Protein AF-A0A836WMN2-F1 (afdb_monomer)

Nearest PDB structures (foldseek):
  7xw0-assembly1_A  TM=1.422E-01  e=3.637E-01  Escherichia coli
  2m07-assembly1_A  TM=2.459E-01  e=2.788E+00  Escherichia coli K-12
  6vy5-assembly1_A  TM=1.441E-01  e=8.944E-01  Henipavirus nipahense
  3wi4-assembly1_A  TM=1.733E-01  e=2.200E+00  Neisseria meningitidis MC58

Mean predicted aligned error: 15.79 Å

Radius of gyration: 32.45 Å; Cα contacts (8 Å, |Δi|>4): 620; chains: 1; bounding box: 88×22×112 Å

Secondary structure (DSSP, 8-state):
-----------------------------------TTTTEEE---EEEEE-BTTTBSBS--SSS---EEEEEEETTEEEEEETTS-EEEEEEEEE-PPPPP-TTSEE-TT-EEEEEEEEEEEEETTTTEEEEEEEEEEEEESS-EEPEEEEEEE-----EEEE----S-EEEEEEEEPPPTTS--EEEEEEEETTT--EEEEEEEEPPEEEEEEEEEE-TTTEEEEEEEEEEETTTEEEEEEEEE----EEEEEEEE--

Solvent-accessible surface area (backbone atoms only — not comparable to full-atom values): 14358 Å² total; per-residue (Å²): 132,89,80,89,86,86,90,84,93,81,87,82,80,84,77,81,78,84,73,75,85,76,79,76,72,85,71,78,90,81,79,94,70,85,55,61,42,63,45,62,51,68,53,82,28,38,61,26,39,20,68,38,88,92,46,19,22,41,76,58,61,98,50,75,81,44,32,32,40,35,36,46,66,59,89,52,36,35,42,37,34,42,76,84,70,28,54,31,43,36,38,44,55,73,58,38,64,50,57,78,56,47,101,85,46,30,40,53,53,71,41,59,46,34,35,29,44,37,37,34,36,38,44,38,71,84,61,72,32,46,35,41,35,49,34,37,36,39,33,26,24,69,33,70,43,67,38,54,76,44,80,44,80,53,73,74,74,56,75,55,74,49,80,59,92,74,96,70,63,72,40,81,49,76,48,79,48,70,75,40,96,54,57,14,41,38,41,39,38,38,32,25,35,61,86,80,67,48,80,37,29,43,38,40,45,45,49,66,10,53,29,43,37,31,44,28,75,42,35,56,87,36,27,36,29,38,40,39,37,42,39,36,38,65,93,72,51,74,21,51,31,35,23,42,21,47,47,65,27,34,37,41,39,48,79,42,61,64,126

Sequence (259 aa):
MKSRRIPSMMMSLLVMVALAGCDWSAGGDSDFNTSRGAGVNVNISGVYHGNLPGGRAVSQTSHGNITQLTIMQSGNKIEVVDNQGSRYRGTVGSPGAVAEPDSSGTYPAGVELVQYQLSFEGKDEVAAKDISFVGVIHVVAVQDITGSASTQYVGSAQTNSYTVVDSGQTNIVTEIITPLPGGGSQTVTITIDGETGEEISRTVTTSEGESEVRVFELTEANSQYRMEGTWVEEAGLVADVDALSAGSGGTVTTGGSSE

Foldseek 3Di:
DDDDDDDDDDDDDPDDDPPDDPPPPCPDDDDPPPCLPVQWWFDQFFKWFAPDPPRAQWFDDPDDGFGIWGWDDDPQKIWIATPQGFIKIWGKDGKDGADQAPPQQKDAFFDFGIKIWIKIWGADPGNRWIKIWTWMKTKGWRHMWHWDKDKDKDDDWDKDKDAADDDADKDKDKDWDDADVQGKTKIKIFIAGPPPRHTGMIIITIGIWIKIKTKTKFFLVTIKMWIWTWMAIPVGDIIIGTTIGSGPITMGMDIDGDD

pLDDT: mean 75.47, std 20.79, range [34.16, 98.44]

Structure (mmCIF, N/CA/C/O backbone):
data_AF-A0A836WMN2-F1
#
_entry.id   AF-A0A836WMN2-F1
#
loop_
_atom_site.group_PDB
_atom_site.id
_atom_site.type_symbol
_atom_site.label_atom_id
_atom_site.label_alt_id
_atom_site.label_comp_id
_atom_site.label_asym_id
_atom_site.label_entity_id
_atom_site.label_seq_id
_atom_site.pdbx_PDB_ins_code
_atom_site.Cartn_x
_atom_site.Cartn_y
_atom_site.Cartn_z
_atom_site.occupancy
_atom_site.B_iso_or_equiv
_atom_site.auth_seq_id
_atom_site.auth_comp_id
_atom_site.auth_asym_id
_atom_site.auth_atom_id
_atom_site.pdbx_PDB_model_num
ATOM 1 N N . MET A 1 1 ? 66.751 4.048 66.783 1.00 41.69 1 MET A N 1
ATOM 2 C CA . MET A 1 1 ? 67.619 3.200 65.928 1.00 41.69 1 MET A CA 1
ATOM 3 C C . MET A 1 1 ? 66.833 2.882 64.661 1.00 41.69 1 MET A C 1
ATOM 5 O O . MET A 1 1 ? 65.687 2.491 64.791 1.00 41.69 1 MET A O 1
ATOM 9 N N . LYS A 1 2 ? 67.270 3.378 63.488 1.00 41.78 2 LYS A N 1
ATOM 10 C CA . LYS A 1 2 ? 67.822 2.575 62.360 1.00 41.78 2 LYS A CA 1
ATOM 11 C C . LYS A 1 2 ? 66.926 1.359 62.034 1.00 41.78 2 LYS A C 1
ATOM 13 O O . LYS A 1 2 ? 66.763 0.520 62.898 1.00 41.78 2 LYS A O 1
ATOM 18 N N . SER A 1 3 ? 66.381 1.143 60.836 1.00 42.91 3 SER A N 1
ATOM 19 C CA . SER A 1 3 ? 66.946 1.370 59.504 1.00 42.91 3 SER A CA 1
ATOM 20 C C . SER A 1 3 ? 65.897 1.092 58.409 1.00 42.91 3 SER A C 1
ATOM 22 O O . SER A 1 3 ? 65.206 0.084 58.468 1.00 42.91 3 SER A O 1
ATOM 24 N N . ARG A 1 4 ? 65.883 1.970 57.397 1.00 49.91 4 ARG A N 1
ATOM 25 C CA . ARG A 1 4 ? 65.589 1.799 55.954 1.00 49.91 4 ARG A CA 1
ATOM 26 C C . ARG A 1 4 ? 65.240 0.394 55.420 1.00 49.91 4 ARG A C 1
ATOM 28 O O . ARG A 1 4 ? 66.011 -0.534 55.653 1.00 49.91 4 ARG A O 1
ATOM 35 N N . ARG A 1 5 ? 64.278 0.348 54.476 1.00 47.16 5 ARG A N 1
ATOM 36 C CA . ARG A 1 5 ? 64.483 0.034 53.032 1.00 47.16 5 ARG A CA 1
ATOM 37 C C . ARG A 1 5 ? 63.206 0.294 52.189 1.00 47.16 5 ARG A C 1
ATOM 39 O O . ARG A 1 5 ? 62.174 -0.318 52.409 1.00 47.16 5 ARG A O 1
ATOM 46 N N . ILE A 1 6 ? 63.335 1.209 51.229 1.00 51.31 6 ILE A N 1
ATOM 47 C CA . ILE A 1 6 ? 62.628 1.350 49.927 1.00 51.31 6 ILE A CA 1
ATOM 48 C C . ILE A 1 6 ? 63.670 0.859 48.864 1.00 51.31 6 ILE A C 1
ATOM 50 O O . ILE A 1 6 ? 64.842 0.840 49.275 1.00 51.31 6 ILE A O 1
ATOM 54 N N . PRO A 1 7 ? 63.434 0.529 47.558 1.00 58.38 7 PRO A N 1
ATOM 55 C CA . PRO A 1 7 ? 62.239 0.457 46.666 1.00 58.38 7 PRO A CA 1
ATOM 56 C C . PRO A 1 7 ? 62.153 -0.826 45.776 1.00 58.38 7 PRO A C 1
ATOM 58 O O . PRO A 1 7 ? 63.097 -1.607 45.716 1.00 58.38 7 PRO A O 1
ATOM 61 N N . SER A 1 8 ? 61.070 -0.991 44.996 1.00 41.03 8 SER A N 1
ATOM 62 C CA . SER A 1 8 ? 61.052 -1.386 43.552 1.00 41.03 8 SER A CA 1
ATOM 63 C C . SER A 1 8 ? 59.610 -1.718 43.134 1.00 41.03 8 SER A C 1
ATOM 65 O O . SER A 1 8 ? 58.975 -2.531 43.789 1.00 41.03 8 SER A O 1
ATOM 67 N N . MET A 1 9 ? 58.953 -0.966 42.243 1.00 41.38 9 MET A N 1
ATOM 68 C CA . MET A 1 9 ? 59.117 -0.866 40.777 1.00 41.38 9 MET A CA 1
ATOM 69 C C . MET A 1 9 ? 58.282 -1.917 40.020 1.00 41.38 9 MET A C 1
ATOM 71 O O . MET A 1 9 ? 58.613 -3.091 40.045 1.00 41.38 9 MET A O 1
ATOM 75 N N . MET A 1 10 ? 57.223 -1.451 39.346 1.00 43.69 10 MET A N 1
ATOM 76 C CA . MET A 1 10 ? 56.637 -1.931 38.072 1.00 43.69 10 MET A CA 1
ATOM 77 C C . MET A 1 10 ? 55.414 -1.027 37.823 1.00 43.69 10 MET A C 1
ATOM 79 O O . MET A 1 10 ? 54.392 -1.169 38.479 1.00 43.69 10 MET A O 1
ATOM 83 N N . MET A 1 11 ? 55.528 0.112 37.136 1.00 49.25 11 MET A N 1
ATOM 84 C CA . MET A 1 11 ? 55.680 0.268 35.683 1.00 49.25 11 MET A CA 1
ATOM 85 C C . MET A 1 11 ? 54.660 -0.573 34.907 1.00 49.25 11 MET A C 1
ATOM 87 O O . MET A 1 11 ? 54.992 -1.620 34.366 1.00 49.25 11 MET A O 1
ATOM 91 N N . SER A 1 12 ? 53.414 -0.092 34.861 1.00 43.16 12 SER A N 1
ATOM 92 C CA . SER A 1 12 ? 52.444 -0.509 33.849 1.00 43.16 12 SER A CA 1
ATOM 93 C C . SER A 1 12 ? 52.389 0.586 32.789 1.00 43.16 12 SER A C 1
ATOM 95 O O . SER A 1 12 ? 51.762 1.630 32.965 1.00 43.16 12 SER A O 1
ATOM 97 N N . LEU A 1 13 ? 53.166 0.365 31.734 1.00 40.88 13 LEU A N 1
ATOM 98 C CA . LEU A 1 13 ? 53.241 1.175 30.528 1.00 40.88 13 LEU A CA 1
ATOM 99 C C . LEU A 1 13 ? 51.941 0.954 29.737 1.00 40.88 13 LEU A C 1
ATOM 101 O O . LEU A 1 13 ? 51.725 -0.128 29.195 1.00 40.88 13 LEU A O 1
ATOM 105 N N . LEU A 1 14 ? 51.054 1.949 29.705 1.00 44.03 14 LEU A N 1
ATOM 106 C CA . LEU A 1 14 ? 49.868 1.923 28.851 1.00 44.03 14 LEU A CA 1
ATOM 107 C C . LEU A 1 14 ? 50.314 2.217 27.410 1.00 44.03 14 LEU A C 1
ATOM 109 O O . LEU A 1 14 ? 50.515 3.368 27.028 1.00 44.03 14 LEU A O 1
ATOM 113 N N . VAL A 1 15 ? 50.525 1.162 26.628 1.00 43.25 15 VAL A N 1
ATOM 114 C CA . VAL A 1 15 ? 50.748 1.243 25.182 1.00 43.25 15 VAL A CA 1
ATOM 115 C C . VAL A 1 15 ? 49.384 1.440 24.519 1.00 43.25 15 VAL A C 1
ATOM 117 O O . VAL A 1 15 ? 48.633 0.485 24.342 1.00 43.25 15 VAL A O 1
ATOM 120 N N . MET A 1 16 ? 49.042 2.681 24.166 1.00 41.69 16 MET A N 1
ATOM 121 C CA . MET A 1 16 ? 47.993 2.930 23.175 1.00 41.69 16 MET A CA 1
ATOM 122 C C . MET A 1 16 ? 48.579 2.656 21.792 1.00 41.69 16 MET A C 1
ATOM 124 O O . MET A 1 16 ? 49.348 3.448 21.249 1.00 41.69 16 MET A O 1
ATOM 128 N N . VAL A 1 17 ? 48.223 1.500 21.241 1.00 48.66 17 VAL A N 1
ATOM 129 C CA . VAL A 1 17 ? 48.408 1.173 19.830 1.00 48.66 17 VAL A CA 1
ATOM 130 C C . VAL A 1 17 ? 47.431 2.043 19.036 1.00 48.66 17 VAL A C 1
ATOM 132 O O . VAL A 1 17 ? 46.229 1.784 19.032 1.00 48.66 17 VAL A O 1
ATOM 135 N N . ALA A 1 18 ? 47.934 3.093 18.387 1.00 48.47 18 ALA A N 1
ATOM 136 C CA . ALA A 1 18 ? 47.196 3.802 17.348 1.00 48.47 18 ALA A CA 1
ATOM 137 C C . ALA A 1 18 ? 47.138 2.896 16.109 1.00 48.47 18 ALA A C 1
ATOM 139 O O . ALA A 1 18 ? 48.064 2.856 15.300 1.00 48.47 18 ALA A O 1
ATOM 140 N N . LEU A 1 19 ? 46.077 2.094 16.020 1.00 48.94 19 LEU A N 1
ATOM 141 C CA . LEU A 1 19 ? 45.761 1.303 14.839 1.00 48.94 19 LEU A CA 1
ATOM 142 C C . LEU A 1 19 ? 45.307 2.239 13.715 1.00 48.94 19 LEU A C 1
ATOM 144 O O . LEU A 1 19 ? 44.363 3.002 13.883 1.00 48.94 19 LEU A O 1
ATOM 148 N N . ALA A 1 20 ? 46.035 2.150 12.601 1.00 44.53 20 ALA A N 1
ATOM 149 C CA . ALA A 1 20 ? 45.608 2.371 11.224 1.00 44.53 20 ALA A CA 1
ATOM 150 C C . ALA A 1 20 ? 44.445 3.358 11.014 1.00 44.53 20 ALA A C 1
ATOM 152 O O . ALA A 1 20 ? 43.272 2.988 11.047 1.00 44.53 20 ALA A O 1
ATOM 153 N N . GLY A 1 21 ? 44.792 4.597 10.658 1.00 34.16 21 GLY A N 1
ATOM 154 C CA . GLY A 1 21 ? 43.919 5.397 9.809 1.00 34.16 21 GLY A CA 1
ATOM 155 C C . GLY A 1 21 ? 43.758 4.666 8.480 1.00 34.16 21 GLY A C 1
ATOM 156 O O . GLY A 1 21 ? 44.670 4.672 7.657 1.00 34.16 21 GLY A O 1
ATOM 157 N N . CYS A 1 22 ? 42.623 3.990 8.311 1.00 43.41 22 CYS A N 1
ATOM 158 C CA . CYS A 1 22 ? 42.139 3.615 6.995 1.00 43.41 22 CYS A CA 1
ATOM 159 C C . CYS A 1 22 ? 41.841 4.921 6.259 1.00 43.41 22 CYS A C 1
ATOM 161 O O . CYS A 1 22 ? 40.894 5.636 6.589 1.00 43.41 22 CYS A O 1
ATOM 163 N N . ASP A 1 23 ? 42.726 5.243 5.323 1.00 35.56 23 ASP A N 1
ATOM 164 C CA . ASP A 1 23 ? 42.502 6.191 4.247 1.00 35.56 23 ASP A CA 1
ATOM 165 C C . ASP A 1 23 ? 41.242 5.750 3.498 1.00 35.56 23 ASP A C 1
ATOM 167 O O . ASP A 1 23 ? 41.254 4.801 2.713 1.00 35.56 23 ASP A O 1
ATOM 171 N N . TRP A 1 24 ? 40.117 6.381 3.816 1.00 47.81 24 TRP A N 1
ATOM 172 C CA . TRP A 1 24 ? 38.923 6.291 2.998 1.00 47.81 24 TRP A CA 1
ATOM 173 C C . TRP A 1 24 ? 39.178 7.202 1.802 1.00 47.81 24 TRP A C 1
ATOM 175 O O . TRP A 1 24 ? 38.727 8.343 1.735 1.00 47.81 24 TRP A O 1
ATOM 185 N N . SER A 1 25 ? 39.946 6.683 0.844 1.00 38.22 25 SER A N 1
ATOM 186 C CA . SER A 1 25 ? 39.821 7.149 -0.526 1.00 38.22 25 SER A CA 1
ATOM 187 C C . SER A 1 25 ? 38.342 7.051 -0.874 1.00 38.22 25 SER A C 1
ATOM 189 O O . SER A 1 25 ? 37.765 5.963 -0.896 1.00 38.22 25 SER A O 1
ATOM 191 N N . ALA A 1 26 ? 37.735 8.218 -1.067 1.00 42.22 26 ALA A N 1
ATOM 192 C CA . ALA A 1 26 ? 36.419 8.392 -1.640 1.00 42.22 26 ALA A CA 1
ATOM 193 C C . ALA A 1 26 ? 36.420 7.780 -3.051 1.00 42.22 26 ALA A C 1
ATOM 195 O O . ALA A 1 26 ? 36.654 8.460 -4.047 1.00 42.22 26 ALA A O 1
ATOM 196 N N . GLY A 1 27 ? 36.225 6.465 -3.116 1.00 34.38 27 GLY A N 1
ATOM 197 C CA . GLY A 1 27 ? 35.780 5.758 -4.304 1.00 34.38 27 GLY A CA 1
ATOM 198 C C . GLY A 1 27 ? 34.281 5.970 -4.391 1.00 34.38 27 GLY A C 1
ATOM 199 O O . GLY A 1 27 ? 33.553 5.547 -3.497 1.00 34.38 27 GLY A O 1
ATOM 200 N N . GLY A 1 28 ? 33.861 6.723 -5.404 1.00 34.66 28 GLY A N 1
ATOM 201 C CA . GLY A 1 28 ? 32.476 7.110 -5.613 1.00 34.66 28 GLY A CA 1
ATOM 202 C C . GLY A 1 28 ? 31.537 5.911 -5.589 1.00 34.66 28 GLY A C 1
ATOM 203 O O . GLY A 1 28 ? 31.733 4.940 -6.316 1.00 34.66 28 GLY A O 1
ATOM 204 N N . ASP A 1 29 ? 30.511 6.038 -4.753 1.00 41.56 29 ASP A N 1
ATOM 205 C CA . ASP A 1 29 ? 29.261 5.306 -4.863 1.00 41.56 29 ASP A CA 1
ATOM 206 C C . ASP A 1 29 ? 28.683 5.507 -6.267 1.00 41.56 29 ASP A C 1
ATOM 208 O O . ASP A 1 29 ? 28.120 6.550 -6.602 1.00 41.56 29 ASP A O 1
ATOM 212 N N . SER A 1 30 ? 28.778 4.474 -7.082 1.00 44.50 30 SER A N 1
ATOM 213 C CA . SER A 1 30 ? 27.806 4.196 -8.124 1.00 44.50 30 SER A CA 1
ATOM 214 C C . SER A 1 30 ? 27.697 2.687 -8.144 1.00 44.50 30 SER A C 1
ATOM 216 O O . SER A 1 30 ? 28.634 2.053 -8.606 1.00 44.50 30 SER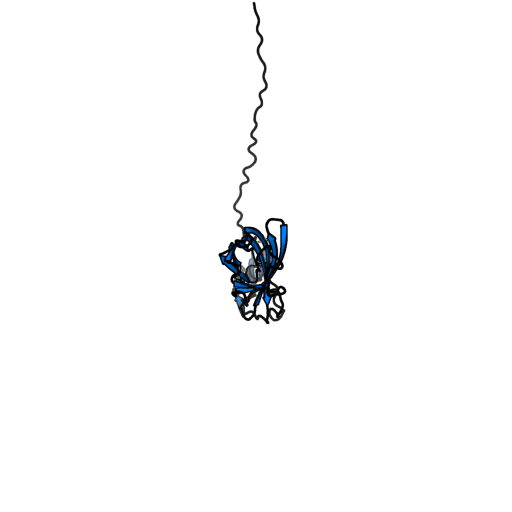 A O 1
ATOM 218 N N . ASP A 1 31 ? 26.666 2.157 -7.477 1.00 42.47 31 ASP A N 1
ATOM 219 C CA . ASP A 1 31 ? 26.034 0.840 -7.724 1.00 42.47 31 ASP A CA 1
ATOM 220 C C . ASP A 1 31 ? 25.185 0.339 -6.535 1.00 42.47 31 ASP A C 1
ATOM 222 O O . ASP A 1 31 ? 24.682 -0.782 -6.545 1.00 42.47 31 ASP A O 1
ATOM 226 N N . PHE A 1 32 ? 24.894 1.185 -5.537 1.00 40.69 32 PHE A N 1
ATOM 227 C CA . PHE A 1 32 ? 23.830 0.918 -4.559 1.00 40.69 32 PHE A CA 1
ATOM 228 C C . PHE A 1 32 ? 22.475 1.480 -5.025 1.00 40.69 32 PHE A C 1
ATOM 230 O O . PHE A 1 32 ? 21.892 2.343 -4.374 1.00 40.69 32 PHE A O 1
ATOM 237 N N . ASN A 1 33 ? 21.964 1.037 -6.178 1.00 40.12 33 ASN A N 1
ATOM 238 C CA . ASN A 1 33 ? 20.548 1.236 -6.513 1.00 40.12 33 ASN A CA 1
ATOM 239 C C . ASN A 1 33 ? 20.033 0.243 -7.569 1.00 40.12 33 ASN A C 1
ATOM 241 O O . ASN A 1 33 ? 19.698 0.636 -8.683 1.00 40.12 33 ASN A O 1
ATOM 245 N N . THR A 1 34 ? 19.891 -1.033 -7.208 1.00 44.00 34 THR A N 1
ATOM 246 C CA . THR A 1 34 ? 19.056 -2.005 -7.948 1.00 44.00 34 THR A CA 1
ATOM 247 C C . THR A 1 34 ? 17.642 -2.113 -7.342 1.00 44.00 34 THR A C 1
ATOM 249 O O . THR A 1 34 ? 17.105 -3.187 -7.093 1.00 44.00 34 THR A O 1
ATOM 252 N N . SER A 1 35 ? 17.047 -0.965 -6.999 1.00 46.34 35 SER A N 1
ATOM 253 C CA . SER A 1 35 ? 15.818 -0.448 -7.624 1.00 46.34 35 SER A CA 1
ATOM 254 C C . SER A 1 35 ? 14.666 -1.397 -8.023 1.00 46.34 35 SER A C 1
ATOM 256 O O . SER A 1 35 ? 13.933 -1.095 -8.956 1.00 46.34 35 SER A O 1
ATOM 258 N N . ARG A 1 36 ? 14.340 -2.448 -7.260 1.00 47.75 36 ARG A N 1
ATOM 259 C CA . ARG A 1 36 ? 13.016 -3.110 -7.406 1.00 47.75 36 ARG A CA 1
ATOM 260 C C . ARG A 1 36 ? 11.808 -2.215 -7.064 1.00 47.75 36 ARG A C 1
ATOM 262 O O . ARG A 1 36 ? 10.678 -2.617 -7.305 1.00 47.75 36 ARG A O 1
ATOM 269 N N . GLY A 1 37 ? 12.047 -1.015 -6.527 1.00 51.91 37 GLY A N 1
ATOM 270 C CA . GLY A 1 37 ? 11.040 0.028 -6.299 1.00 51.91 37 GLY A CA 1
ATOM 271 C C . GLY A 1 37 ? 11.382 1.391 -6.920 1.00 51.91 37 GLY A C 1
ATOM 272 O O . GLY A 1 37 ? 10.690 2.367 -6.630 1.00 51.91 37 GLY A O 1
ATOM 273 N N . ALA A 1 38 ? 12.437 1.510 -7.744 1.00 56.03 38 ALA A N 1
ATOM 274 C CA . ALA A 1 38 ? 12.687 2.780 -8.432 1.00 56.03 38 ALA A CA 1
ATOM 275 C C . ALA A 1 38 ? 11.712 2.905 -9.598 1.00 56.03 38 ALA A C 1
ATOM 277 O O . ALA A 1 38 ? 11.761 2.133 -10.546 1.00 56.03 38 ALA A O 1
ATOM 278 N N . GLY A 1 39 ? 10.796 3.859 -9.487 1.00 65.75 39 GLY A N 1
ATOM 279 C CA . GLY A 1 39 ? 9.691 4.020 -10.428 1.00 65.75 39 GLY A CA 1
ATOM 280 C C . GLY A 1 39 ? 8.324 3.930 -9.766 1.00 65.75 39 GLY A C 1
ATOM 281 O O . GLY A 1 39 ? 7.338 4.319 -10.382 1.00 65.75 39 GLY A O 1
ATOM 282 N N . VAL A 1 40 ? 8.245 3.493 -8.508 1.00 79.12 40 VAL A N 1
ATOM 283 C CA . VAL A 1 40 ? 6.993 3.522 -7.751 1.00 79.12 40 VAL A CA 1
ATOM 284 C C . VAL A 1 40 ? 6.845 4.866 -7.048 1.00 79.12 40 VAL A C 1
ATOM 286 O O . VAL A 1 40 ? 7.593 5.192 -6.127 1.00 79.12 40 VAL A O 1
ATOM 289 N N . ASN A 1 41 ? 5.842 5.632 -7.457 1.00 82.75 41 ASN A N 1
ATOM 290 C CA . ASN A 1 41 ? 5.408 6.851 -6.789 1.00 82.75 41 ASN A CA 1
ATOM 291 C C . ASN A 1 41 ? 3.918 6.730 -6.470 1.00 82.75 41 AS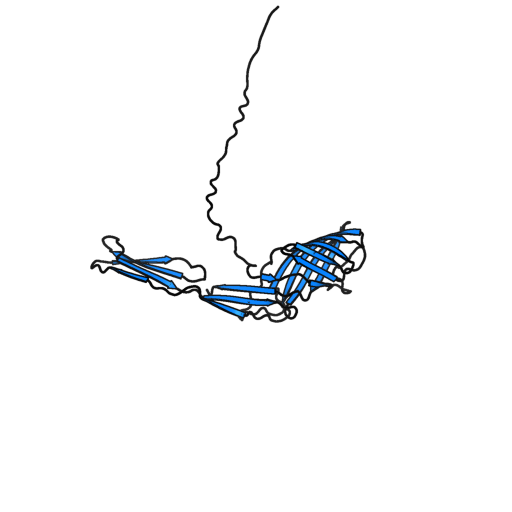N A C 1
ATOM 293 O O . ASN A 1 41 ? 3.062 7.197 -7.220 1.00 82.75 41 ASN A O 1
ATOM 297 N N . VAL A 1 42 ? 3.620 6.035 -5.375 1.00 85.88 42 VAL A N 1
ATOM 298 C CA . VAL A 1 42 ? 2.256 5.790 -4.913 1.00 85.88 42 VAL A CA 1
ATOM 299 C C . VAL A 1 42 ? 2.104 6.360 -3.510 1.00 85.88 42 VAL A C 1
ATOM 301 O O . VAL A 1 42 ? 2.932 6.118 -2.631 1.00 85.88 42 VAL A O 1
ATOM 304 N N . ASN A 1 43 ? 1.047 7.143 -3.310 1.00 87.38 43 ASN A N 1
ATOM 305 C CA . ASN A 1 43 ? 0.691 7.693 -2.011 1.00 87.38 43 ASN A CA 1
ATOM 306 C C . ASN A 1 43 ? -0.353 6.778 -1.355 1.00 87.38 43 ASN A C 1
ATOM 308 O O . ASN A 1 43 ? -1.387 6.481 -1.955 1.00 87.38 43 ASN A O 1
ATOM 312 N N . ILE A 1 44 ? -0.087 6.323 -0.128 1.00 92.94 44 ILE A N 1
ATOM 313 C CA . ILE A 1 44 ? -0.994 5.437 0.624 1.00 92.94 44 ILE A CA 1
ATOM 314 C C . ILE A 1 44 ? -2.032 6.192 1.463 1.00 92.94 44 ILE A C 1
ATOM 316 O O . ILE A 1 44 ? -2.810 5.570 2.188 1.00 92.94 44 ILE A O 1
ATOM 320 N N . SER A 1 45 ? -2.047 7.524 1.389 1.00 94.19 45 SER A N 1
ATOM 321 C CA . SER A 1 45 ? -3.060 8.345 2.050 1.00 94.19 45 SER A CA 1
ATOM 322 C C . SER A 1 45 ? -4.452 8.004 1.532 1.00 94.19 45 SER A C 1
ATOM 324 O O . SER A 1 45 ? -4.637 7.752 0.343 1.00 94.19 45 SER A O 1
ATOM 326 N N . GLY A 1 46 ? -5.439 8.033 2.419 1.00 94.44 46 GLY A N 1
ATOM 327 C CA . GLY A 1 46 ? -6.815 7.731 2.053 1.00 94.44 46 GLY A CA 1
ATOM 328 C C . GLY A 1 46 ? -7.660 7.287 3.233 1.00 94.44 46 GLY A C 1
ATOM 329 O O . GLY A 1 46 ? -7.197 7.186 4.372 1.00 94.44 46 GLY A O 1
ATOM 330 N N . VAL A 1 47 ? -8.928 7.024 2.936 1.00 96.56 47 VAL A N 1
ATOM 331 C CA . VAL A 1 47 ? -9.880 6.449 3.883 1.00 96.56 47 VAL A CA 1
ATOM 332 C C . VAL A 1 47 ? -9.967 4.949 3.624 1.00 96.56 47 VAL A C 1
ATOM 334 O O . VAL A 1 47 ? -10.311 4.531 2.520 1.00 96.56 47 VAL A O 1
ATOM 337 N N . TYR A 1 48 ? -9.640 4.154 4.636 1.00 98.12 48 TYR A N 1
ATOM 338 C CA . TYR A 1 48 ? -9.690 2.698 4.621 1.00 98.12 48 TYR A CA 1
ATOM 339 C C . TYR A 1 48 ? -10.930 2.244 5.382 1.00 98.12 48 TYR A C 1
ATOM 341 O O . TYR A 1 48 ? -11.049 2.481 6.584 1.00 98.12 48 TYR A O 1
ATOM 349 N N . HIS A 1 49 ? -11.857 1.602 4.683 1.00 98.19 49 HIS A N 1
ATOM 350 C CA . HIS A 1 49 ? -13.097 1.066 5.229 1.00 98.19 49 HIS A CA 1
ATOM 351 C C . HIS A 1 49 ? -12.947 -0.411 5.570 1.00 98.19 49 HIS A C 1
ATOM 353 O O . HIS A 1 49 ? -12.318 -1.171 4.840 1.00 98.19 49 HIS A O 1
ATOM 359 N N . GLY A 1 50 ? -13.548 -0.825 6.677 1.00 97.81 50 GLY A N 1
ATOM 360 C CA . GLY A 1 50 ? -13.451 -2.184 7.173 1.00 97.81 50 GLY A CA 1
ATOM 361 C C . GLY A 1 50 ? -14.019 -3.247 6.237 1.00 97.81 50 GLY A C 1
ATOM 362 O O . GLY A 1 50 ? -15.159 -3.133 5.788 1.00 97.81 50 GLY A O 1
ATOM 363 N N . ASN A 1 51 ? -13.237 -4.300 6.001 1.00 97.94 51 ASN A N 1
ATOM 364 C CA . ASN A 1 51 ? -13.615 -5.448 5.172 1.00 97.94 51 ASN A CA 1
ATOM 365 C C . ASN A 1 51 ? -14.023 -6.682 6.000 1.00 97.94 51 ASN A C 1
ATOM 367 O O . ASN A 1 51 ? -14.469 -7.694 5.462 1.00 97.94 51 ASN A O 1
ATOM 371 N N . LEU A 1 52 ? -13.899 -6.610 7.327 1.00 97.19 52 LEU A N 1
ATOM 372 C CA . LEU A 1 52 ? -14.288 -7.689 8.231 1.00 97.19 52 LEU A CA 1
ATOM 373 C C . LEU A 1 52 ? -15.811 -7.697 8.472 1.00 97.19 52 LEU A C 1
ATOM 375 O O . LEU A 1 52 ? -16.494 -6.687 8.247 1.00 97.19 52 LEU A O 1
ATOM 379 N N . PRO A 1 53 ? -16.375 -8.810 8.990 1.00 96.12 53 PRO A N 1
ATOM 380 C CA . PRO A 1 53 ? -17.797 -8.902 9.304 1.00 96.12 53 PRO A CA 1
ATOM 381 C C . PRO A 1 53 ? -18.305 -7.725 10.147 1.00 96.12 53 PRO A C 1
ATOM 383 O O . PRO A 1 53 ? -17.696 -7.332 11.142 1.00 96.12 53 PRO A O 1
ATOM 386 N N . GLY A 1 54 ? -19.447 -7.164 9.743 1.00 93.69 54 GLY A N 1
ATOM 387 C CA . GLY A 1 54 ? -20.007 -5.959 10.362 1.00 93.69 54 GLY A CA 1
ATOM 388 C C . GLY A 1 54 ? -19.365 -4.647 9.895 1.00 93.69 54 GLY A C 1
ATOM 389 O O . GLY A 1 54 ? -19.585 -3.624 10.538 1.00 93.69 54 GLY A O 1
ATOM 390 N N . GLY A 1 55 ? -18.585 -4.665 8.805 1.00 95.94 55 GLY A N 1
ATOM 391 C CA . GLY A 1 55 ? -17.913 -3.479 8.257 1.00 95.94 55 GLY A CA 1
ATOM 392 C C . GLY A 1 55 ? -16.763 -2.994 9.137 1.00 95.94 55 GLY A C 1
ATOM 393 O O . GLY A 1 55 ? -16.488 -1.797 9.200 1.00 95.94 55 GLY A O 1
ATOM 394 N N . ARG A 1 56 ? -16.141 -3.906 9.892 1.00 97.62 56 ARG A N 1
ATOM 395 C CA . ARG A 1 56 ? -15.064 -3.582 10.832 1.00 97.62 56 ARG A CA 1
ATOM 396 C C . ARG A 1 56 ? -13.718 -3.576 10.123 1.00 97.62 56 ARG A C 1
ATOM 398 O O . ARG A 1 56 ? -13.474 -4.409 9.258 1.00 97.62 56 ARG A O 1
ATOM 405 N N . ALA A 1 57 ? -12.859 -2.634 10.487 1.00 97.75 57 ALA A N 1
ATOM 406 C CA . ALA A 1 57 ? -11.468 -2.605 10.048 1.00 97.75 57 ALA A CA 1
ATOM 407 C C . ALA A 1 57 ? -10.576 -3.394 11.010 1.00 97.75 57 ALA A C 1
ATOM 409 O O . ALA A 1 57 ? -9.626 -4.019 10.565 1.00 97.75 57 ALA A O 1
ATOM 410 N N . VAL A 1 58 ? -10.916 -3.413 12.306 1.00 97.88 58 VAL A N 1
ATOM 411 C CA . VAL A 1 58 ? -10.217 -4.184 13.347 1.00 97.88 58 VAL A CA 1
ATOM 412 C C . VAL A 1 58 ? -11.165 -5.243 13.915 1.00 97.88 58 VAL A C 1
ATOM 414 O O . VAL A 1 58 ? -12.294 -4.924 14.304 1.00 97.88 58 VAL A O 1
ATOM 417 N N . SER A 1 59 ? -10.731 -6.507 13.953 1.00 97.00 59 SER A N 1
ATOM 418 C CA . SER A 1 59 ? -11.595 -7.661 14.251 1.00 97.00 59 SER A CA 1
ATOM 419 C C . SER A 1 59 ? -12.139 -7.673 15.677 1.00 97.00 59 SER A C 1
ATOM 421 O O . SER A 1 59 ? -13.241 -8.168 15.920 1.00 97.00 59 SER A O 1
ATOM 423 N N . GLN A 1 60 ? -11.406 -7.090 16.621 1.00 94.25 60 GLN A N 1
ATOM 424 C CA . GLN A 1 60 ? -11.818 -6.893 18.003 1.00 94.25 60 GLN A CA 1
ATOM 425 C C . GLN A 1 60 ? -11.029 -5.754 18.645 1.00 94.25 60 GLN A C 1
ATOM 427 O O . GLN A 1 60 ? -9.887 -5.495 18.291 1.00 94.25 60 GLN A O 1
ATOM 432 N N . THR A 1 61 ? -11.662 -5.088 19.596 1.00 94.38 61 THR A N 1
ATOM 433 C CA . THR A 1 61 ? -11.146 -3.929 20.328 1.00 94.38 61 THR A CA 1
ATOM 434 C C . THR A 1 61 ? -11.747 -3.992 21.723 1.00 94.38 61 THR A C 1
ATOM 436 O O . THR A 1 61 ? -12.844 -4.535 21.902 1.00 94.38 61 THR A O 1
ATOM 439 N N . SER A 1 62 ? -11.047 -3.486 22.733 1.00 91.75 62 SER A N 1
ATOM 440 C CA . SER A 1 62 ? -11.571 -3.512 24.102 1.00 91.75 62 SER A CA 1
ATOM 441 C C . SER A 1 62 ? -12.775 -2.594 24.288 1.00 91.75 62 SER A C 1
ATOM 443 O O . SER A 1 62 ? -13.653 -2.919 25.086 1.00 91.75 62 SER A O 1
ATOM 445 N N . HIS A 1 63 ? -12.843 -1.487 23.543 1.00 91.88 63 HIS A N 1
ATOM 446 C CA . HIS A 1 63 ? -13.990 -0.584 23.501 1.00 91.88 63 HIS A CA 1
ATOM 447 C C . HIS A 1 63 ? -14.195 -0.028 22.093 1.00 91.88 63 HIS A C 1
ATOM 449 O O . HIS A 1 63 ? -13.240 0.208 21.365 1.00 91.88 63 HIS A O 1
ATOM 455 N N . GLY A 1 64 ? -15.456 0.221 21.729 1.00 89.94 64 GLY A N 1
ATOM 456 C CA . GLY A 1 64 ? -15.799 0.774 20.419 1.00 89.94 64 GLY A CA 1
ATOM 457 C C . GLY A 1 64 ? -15.607 -0.202 19.262 1.00 89.94 64 GLY A C 1
ATOM 458 O O . GLY A 1 64 ? -14.987 -1.245 19.413 1.00 89.94 64 GLY A O 1
ATOM 459 N N . ASN A 1 65 ? -16.173 0.120 18.100 1.00 95.38 65 ASN A N 1
ATOM 460 C CA . ASN A 1 65 ? -15.918 -0.621 16.869 1.00 95.38 65 ASN A CA 1
ATOM 461 C C . ASN A 1 65 ? -15.134 0.277 15.921 1.00 95.38 65 ASN A C 1
ATOM 463 O O . ASN A 1 65 ? -15.662 1.296 15.465 1.00 95.38 65 ASN A O 1
ATOM 467 N N . ILE A 1 66 ? -13.921 -0.148 15.576 1.00 97.38 66 ILE A N 1
ATOM 468 C CA . ILE A 1 66 ? -13.141 0.499 14.528 1.00 97.38 66 ILE A CA 1
ATOM 469 C C . ILE A 1 66 ? -13.613 -0.043 13.176 1.00 97.38 66 ILE A C 1
ATOM 471 O O . ILE A 1 66 ? -13.408 -1.215 12.851 1.00 97.38 66 ILE A O 1
ATOM 475 N N . THR A 1 67 ? -14.294 0.800 12.406 1.00 98.25 67 THR A N 1
ATOM 476 C CA . THR A 1 67 ? -14.848 0.504 11.073 1.00 98.25 67 THR A CA 1
ATOM 477 C C . THR A 1 67 ? -14.128 1.253 9.960 1.00 98.25 67 THR A C 1
ATOM 479 O O . THR A 1 67 ? -14.284 0.910 8.790 1.00 98.25 67 THR A O 1
ATOM 482 N N . GLN A 1 68 ? -13.340 2.270 10.305 1.00 98.19 68 GLN A N 1
ATOM 483 C CA . GLN A 1 68 ? -12.620 3.084 9.340 1.00 98.19 68 GLN A CA 1
ATOM 484 C C . GLN A 1 68 ? -11.312 3.598 9.938 1.00 98.19 68 GLN A C 1
ATOM 486 O O . GLN A 1 68 ? -11.267 3.983 11.105 1.00 98.19 68 GLN A O 1
ATOM 491 N N . LEU A 1 69 ? -10.276 3.655 9.106 1.00 98.31 69 LEU A N 1
ATOM 492 C CA . LEU A 1 69 ? -8.985 4.260 9.410 1.00 98.31 69 LEU A CA 1
ATOM 493 C C . LEU A 1 69 ? -8.640 5.263 8.307 1.00 98.31 69 LEU A C 1
ATOM 495 O O . LEU A 1 69 ? -8.691 4.947 7.124 1.00 98.31 69 LEU A O 1
ATOM 499 N N . THR A 1 70 ? -8.312 6.491 8.683 1.00 98.06 70 THR A N 1
ATOM 500 C CA . THR A 1 70 ? -7.890 7.545 7.756 1.00 98.06 70 THR A CA 1
ATOM 501 C C . THR A 1 70 ? -6.386 7.700 7.864 1.00 98.06 70 THR A C 1
ATOM 503 O O . THR A 1 70 ? -5.899 8.065 8.931 1.00 98.06 70 THR A O 1
ATOM 506 N N . ILE A 1 71 ? -5.655 7.433 6.784 1.00 97.44 71 ILE A N 1
ATOM 507 C CA . ILE A 1 71 ? -4.194 7.534 6.739 1.00 97.44 71 ILE A CA 1
ATOM 508 C C . ILE A 1 71 ? -3.798 8.826 6.027 1.00 97.44 71 ILE A C 1
ATOM 510 O O . ILE A 1 71 ? -4.286 9.125 4.937 1.00 97.44 71 ILE A O 1
ATOM 514 N N . MET A 1 72 ? -2.882 9.574 6.634 1.00 96.38 72 MET A N 1
ATOM 515 C CA . MET A 1 72 ? -2.252 10.763 6.068 1.00 96.38 72 MET A CA 1
ATOM 516 C C . MET A 1 72 ? -0.739 10.553 6.031 1.00 96.38 72 MET A C 1
ATOM 518 O O . MET A 1 72 ? -0.098 10.465 7.080 1.00 96.38 72 MET A O 1
ATOM 522 N N . GLN A 1 73 ? -0.163 10.479 4.834 1.00 93.56 73 GLN A N 1
ATOM 523 C CA . GLN A 1 73 ? 1.268 10.273 4.624 1.00 93.56 73 GLN A CA 1
ATOM 524 C C . GLN A 1 73 ? 1.998 11.596 4.354 1.00 93.56 73 GLN A C 1
ATOM 526 O O . GLN A 1 73 ? 1.539 12.443 3.589 1.00 93.56 73 GLN A O 1
ATOM 531 N N . SER A 1 74 ? 3.184 11.749 4.944 1.00 91.50 74 SER A N 1
ATOM 532 C CA . SER A 1 74 ? 4.150 12.803 4.623 1.00 91.50 74 SER A CA 1
ATOM 533 C C . SER A 1 74 ? 5.565 12.220 4.623 1.00 91.50 74 SER A C 1
ATOM 535 O O . SER A 1 74 ? 6.131 11.902 5.674 1.00 91.50 74 SER A O 1
ATOM 537 N N . GLY A 1 75 ? 6.127 12.023 3.427 1.00 89.06 75 GLY A N 1
ATOM 538 C CA . GLY A 1 75 ? 7.373 11.275 3.250 1.00 89.06 75 GLY A CA 1
ATOM 539 C C . GLY A 1 75 ? 7.218 9.827 3.724 1.00 89.06 75 GLY A C 1
ATOM 540 O O . GLY A 1 75 ? 6.318 9.120 3.276 1.00 89.06 75 GLY A O 1
ATOM 541 N N . ASN A 1 76 ? 8.075 9.400 4.652 1.00 90.19 76 ASN A N 1
ATOM 542 C CA . ASN A 1 76 ? 8.009 8.082 5.290 1.00 90.19 76 ASN A CA 1
ATOM 543 C C . ASN A 1 76 ? 7.207 8.069 6.603 1.00 90.19 76 ASN A C 1
ATOM 545 O O . ASN A 1 76 ? 7.188 7.049 7.286 1.00 90.19 76 ASN A O 1
ATOM 549 N N . LYS A 1 77 ? 6.585 9.189 6.993 1.00 95.62 77 LYS A N 1
ATOM 550 C CA . LYS A 1 77 ? 5.776 9.296 8.214 1.00 95.62 77 LYS A CA 1
ATOM 551 C C . LYS A 1 77 ? 4.297 9.212 7.880 1.00 95.62 77 LYS A C 1
ATOM 553 O O . LYS A 1 77 ? 3.863 9.752 6.863 1.00 95.62 77 LYS A O 1
ATOM 558 N N . ILE A 1 78 ? 3.533 8.600 8.776 1.00 96.81 78 ILE A N 1
ATOM 559 C CA . ILE A 1 78 ? 2.076 8.532 8.685 1.00 96.81 78 ILE A CA 1
ATOM 560 C C . ILE A 1 78 ? 1.423 9.011 9.980 1.00 96.81 78 ILE A C 1
ATOM 562 O O . ILE A 1 78 ? 1.943 8.795 11.078 1.00 96.81 78 ILE A O 1
ATOM 566 N N . GLU A 1 79 ? 0.269 9.652 9.840 1.00 98.19 79 GLU A N 1
ATOM 567 C CA . GLU A 1 79 ? -0.704 9.843 10.911 1.00 98.19 79 GLU A CA 1
ATOM 568 C C . GLU A 1 79 ? -1.978 9.085 10.531 1.00 98.19 79 GLU A C 1
ATOM 570 O O . GLU A 1 79 ? -2.465 9.203 9.406 1.00 98.19 79 GLU A O 1
ATOM 575 N N . VAL A 1 80 ? -2.492 8.286 11.461 1.00 98.25 80 VAL A N 1
ATOM 576 C CA . VAL A 1 80 ? -3.690 7.467 11.283 1.00 98.25 80 VAL A CA 1
ATOM 577 C C . VAL A 1 80 ? -4.747 7.932 12.273 1.00 98.25 80 VAL A C 1
ATOM 579 O O . VAL A 1 80 ? -4.442 8.142 13.444 1.00 98.25 80 VAL A O 1
ATOM 582 N N . VAL A 1 81 ? -5.981 8.108 11.808 1.00 98.31 81 VAL A N 1
ATOM 583 C CA . VAL A 1 81 ? -7.123 8.506 12.642 1.00 98.31 81 VAL A CA 1
ATOM 584 C C . VAL A 1 81 ? -8.257 7.508 12.452 1.00 98.31 81 VAL A C 1
ATOM 586 O O . VAL A 1 81 ? -8.673 7.271 11.317 1.00 98.31 81 VAL A O 1
ATOM 589 N N . ASP A 1 82 ? -8.758 6.919 13.534 1.00 98.00 82 ASP A N 1
ATOM 590 C CA . ASP A 1 82 ? -9.899 6.000 13.472 1.00 98.00 82 ASP A CA 1
ATOM 591 C C . ASP A 1 82 ? -11.254 6.737 13.402 1.00 98.00 82 ASP A C 1
ATOM 593 O O . ASP A 1 82 ? -11.345 7.963 13.520 1.00 98.00 82 ASP A O 1
ATOM 597 N N . ASN A 1 83 ? -12.350 5.995 13.223 1.00 97.56 83 ASN A N 1
ATOM 598 C CA . ASN A 1 83 ? -13.712 6.550 13.253 1.00 97.56 83 ASN A CA 1
ATOM 599 C C . ASN A 1 83 ? -14.185 7.012 14.642 1.00 97.56 83 ASN A C 1
ATOM 601 O O . ASN A 1 83 ? -15.329 7.450 14.776 1.00 97.56 83 ASN A O 1
ATOM 605 N N . GLN A 1 84 ? -13.352 6.889 15.671 1.00 96.56 84 GLN A N 1
ATOM 606 C CA . GLN A 1 84 ? -13.642 7.300 17.041 1.00 96.56 84 GLN A CA 1
ATOM 607 C C . GLN A 1 84 ? -12.860 8.562 17.444 1.00 96.56 84 GLN A C 1
ATOM 609 O O . GLN A 1 84 ? -13.148 9.152 18.484 1.00 96.56 84 GLN A O 1
ATOM 614 N N . GLY A 1 85 ? -11.944 9.027 16.588 1.00 96.56 85 GLY A N 1
ATOM 615 C CA . GLY A 1 85 ? -11.143 10.234 16.767 1.00 96.56 85 GLY A CA 1
ATOM 616 C C . GLY A 1 85 ? -9.777 10.000 17.417 1.00 96.56 85 GLY A C 1
ATOM 617 O O . GLY A 1 85 ? -9.039 10.972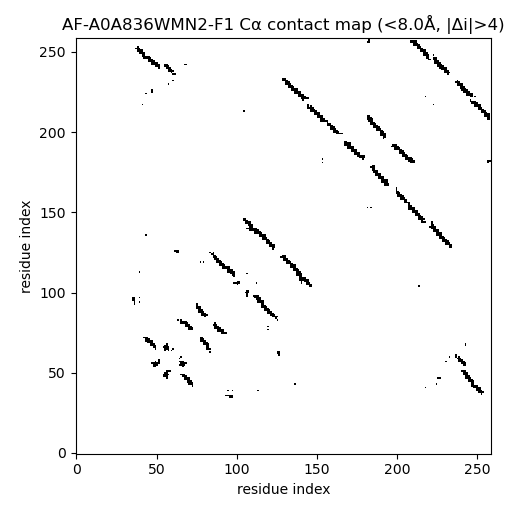 17.602 1.00 96.56 85 GLY A O 1
ATOM 618 N N . SER A 1 86 ? -9.426 8.753 17.733 1.00 97.62 86 SER A N 1
ATOM 619 C CA . SER A 1 86 ? -8.106 8.385 18.247 1.00 97.62 86 SER A CA 1
ATOM 620 C C . SER A 1 86 ? -7.051 8.572 17.160 1.00 97.62 86 SER A C 1
ATOM 622 O O . SER A 1 86 ? -7.323 8.384 15.972 1.00 97.62 86 SER A O 1
ATOM 624 N N . ARG A 1 87 ? -5.841 8.9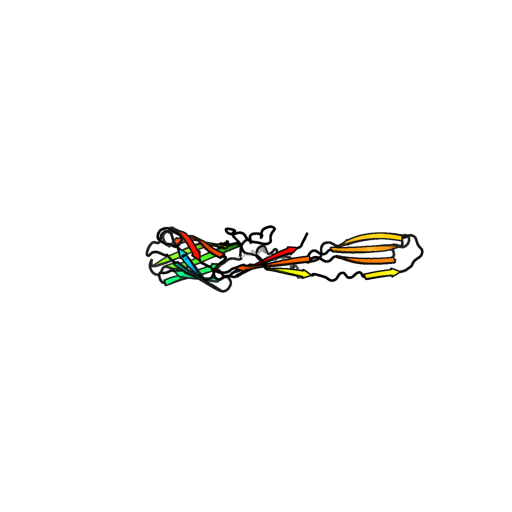75 17.561 1.00 97.94 87 ARG A N 1
ATOM 625 C CA . ARG A 1 87 ? -4.753 9.307 16.634 1.00 97.94 87 ARG A CA 1
ATOM 626 C C . ARG A 1 87 ? -3.526 8.456 16.897 1.00 97.94 87 ARG A C 1
ATOM 628 O O . ARG A 1 87 ? -3.050 8.368 18.026 1.00 97.94 87 ARG A O 1
ATOM 635 N N . TYR A 1 88 ? -2.962 7.931 15.820 1.00 98.12 88 TYR A N 1
ATOM 636 C CA . TYR A 1 88 ? -1.779 7.085 15.836 1.00 98.12 88 TYR A CA 1
ATOM 637 C C . TYR A 1 88 ? -0.730 7.639 14.887 1.00 98.12 88 TYR A C 1
ATOM 639 O O . TYR A 1 88 ? -1.044 8.301 13.895 1.00 98.12 88 TYR A O 1
ATOM 647 N N . ARG A 1 89 ? 0.537 7.399 15.200 1.00 98.44 89 ARG A N 1
ATOM 648 C CA . ARG A 1 89 ? 1.672 7.909 14.436 1.00 98.44 89 ARG A CA 1
ATOM 649 C C . ARG A 1 89 ? 2.649 6.798 14.158 1.00 98.44 89 ARG A C 1
ATOM 651 O O . ARG A 1 89 ? 2.861 5.918 14.983 1.00 98.44 89 ARG A O 1
ATOM 658 N N . GLY A 1 90 ? 3.246 6.854 12.981 1.00 97.56 90 GLY A N 1
ATOM 659 C CA . GLY A 1 90 ? 4.069 5.757 12.527 1.00 97.56 90 GLY A CA 1
ATOM 660 C C . GLY A 1 90 ? 4.874 6.069 11.291 1.00 97.56 90 GLY A C 1
ATOM 661 O O . GLY A 1 90 ? 5.067 7.228 10.906 1.00 97.56 90 GLY A O 1
ATOM 662 N N . THR A 1 91 ? 5.320 4.996 10.659 1.00 95.94 91 THR A N 1
ATOM 663 C CA . THR A 1 91 ? 6.117 5.035 9.446 1.00 95.94 91 THR A CA 1
ATOM 664 C C . THR A 1 91 ? 5.576 4.082 8.396 1.00 95.94 91 THR A C 1
ATOM 666 O O . THR A 1 91 ? 4.958 3.062 8.702 1.00 95.94 91 THR A O 1
ATOM 669 N N . VAL A 1 92 ? 5.843 4.431 7.143 1.00 93.94 92 VAL A N 1
ATOM 670 C CA . VAL A 1 92 ? 5.685 3.557 5.985 1.00 93.94 92 VAL A CA 1
ATOM 671 C C . VAL A 1 92 ? 7.073 3.282 5.409 1.00 93.94 92 VAL A C 1
ATOM 673 O O . VAL A 1 92 ? 7.906 4.186 5.303 1.00 93.94 92 VAL A O 1
ATOM 676 N N . GLY A 1 93 ? 7.347 2.014 5.122 1.00 88.88 93 GLY A N 1
ATOM 677 C CA . GLY A 1 93 ? 8.584 1.559 4.505 1.00 88.88 93 GLY A CA 1
ATOM 678 C C . GLY A 1 93 ? 8.657 1.915 3.023 1.00 88.88 93 GLY A C 1
ATOM 679 O O . GLY A 1 93 ? 7.719 2.455 2.435 1.00 88.88 93 GLY A O 1
ATOM 680 N N . SER A 1 94 ? 9.789 1.589 2.406 1.00 84.31 94 SER A N 1
ATOM 681 C CA . SER A 1 94 ? 9.917 1.671 0.952 1.00 84.31 94 SER A CA 1
ATOM 682 C C . SER A 1 94 ? 8.966 0.680 0.270 1.00 84.31 94 SER A C 1
ATOM 684 O O . SER A 1 94 ? 8.708 -0.387 0.837 1.00 84.31 94 SER A O 1
ATOM 686 N N . PRO A 1 95 ? 8.467 0.999 -0.937 1.00 83.81 95 PRO A N 1
ATOM 687 C CA . PRO A 1 95 ? 7.675 0.056 -1.712 1.00 83.81 95 PRO A CA 1
ATOM 688 C C . PRO A 1 95 ? 8.467 -1.235 -1.952 1.00 83.81 95 PRO A C 1
ATOM 690 O O . PRO A 1 95 ? 9.625 -1.205 -2.376 1.00 83.81 95 PRO A O 1
ATOM 693 N N . GLY A 1 96 ? 7.830 -2.358 -1.637 1.00 72.06 96 GLY A N 1
ATOM 694 C CA . GLY A 1 96 ? 8.238 -3.708 -1.997 1.00 72.06 96 GLY A CA 1
ATOM 695 C C . GLY A 1 96 ? 8.048 -3.976 -3.489 1.00 72.06 96 GLY A C 1
ATOM 696 O O . GLY A 1 96 ? 7.589 -3.108 -4.230 1.00 72.06 96 GLY A O 1
ATOM 697 N N . ALA A 1 97 ? 8.454 -5.172 -3.919 1.00 63.22 97 ALA A N 1
ATOM 698 C CA . ALA A 1 97 ? 8.547 -5.549 -5.326 1.00 63.22 97 ALA A CA 1
ATOM 699 C C . ALA A 1 97 ? 7.285 -5.195 -6.124 1.00 63.22 97 ALA A C 1
ATOM 701 O O . ALA A 1 97 ? 6.168 -5.466 -5.688 1.00 63.22 97 ALA A O 1
ATOM 702 N N . VAL A 1 98 ? 7.503 -4.617 -7.303 1.00 71.25 98 VAL A N 1
ATOM 703 C CA . VAL A 1 98 ? 6.453 -4.394 -8.291 1.00 71.25 98 VAL A CA 1
ATOM 704 C C . VAL A 1 98 ? 6.225 -5.693 -9.053 1.00 71.25 98 VAL A C 1
ATOM 706 O O . VAL A 1 98 ? 7.204 -6.342 -9.430 1.00 71.25 98 VAL A O 1
ATOM 709 N N . ALA A 1 99 ? 4.971 -6.091 -9.283 1.00 75.00 99 ALA A N 1
ATOM 710 C CA . ALA A 1 99 ? 4.706 -7.118 -10.289 1.00 75.00 99 ALA A CA 1
ATOM 711 C C . ALA A 1 99 ? 5.319 -6.700 -11.632 1.00 75.00 99 ALA A C 1
ATOM 713 O O . ALA A 1 99 ? 5.447 -5.515 -11.928 1.00 75.00 99 ALA A O 1
ATOM 714 N N . GLU A 1 100 ? 5.694 -7.665 -12.461 1.00 80.38 100 GLU A N 1
ATOM 715 C CA . GLU A 1 100 ? 6.067 -7.359 -13.839 1.00 80.38 100 GLU A CA 1
ATOM 716 C C . GLU A 1 100 ? 4.794 -7.316 -14.694 1.00 80.38 100 GLU A C 1
ATOM 718 O O . GLU A 1 100 ? 3.893 -8.141 -14.489 1.00 80.38 100 GLU A O 1
ATOM 723 N N . PRO A 1 101 ? 4.671 -6.346 -15.615 1.00 81.00 101 PRO A N 1
ATOM 724 C CA . PRO A 1 101 ? 3.568 -6.343 -16.559 1.00 81.00 101 PRO A CA 1
ATOM 725 C C . PRO A 1 101 ? 3.667 -7.585 -17.450 1.00 81.00 101 PRO A C 1
ATOM 727 O O . PRO A 1 101 ? 4.746 -8.141 -17.662 1.00 81.00 101 PRO A O 1
ATOM 730 N N . ASP A 1 102 ? 2.533 -8.033 -17.981 1.00 81.38 102 ASP A N 1
ATOM 731 C CA . ASP A 1 102 ? 2.512 -9.170 -18.894 1.00 81.38 102 ASP A CA 1
ATOM 732 C C . ASP A 1 102 ? 3.238 -8.866 -20.221 1.00 81.38 102 ASP A C 1
ATOM 734 O O . ASP A 1 102 ? 3.683 -7.747 -20.489 1.00 81.38 102 ASP A O 1
ATOM 738 N N . SER A 1 103 ? 3.316 -9.857 -21.113 1.00 76.12 103 SER A N 1
ATOM 739 C CA . SER A 1 103 ? 3.946 -9.691 -22.431 1.00 76.12 103 SER A CA 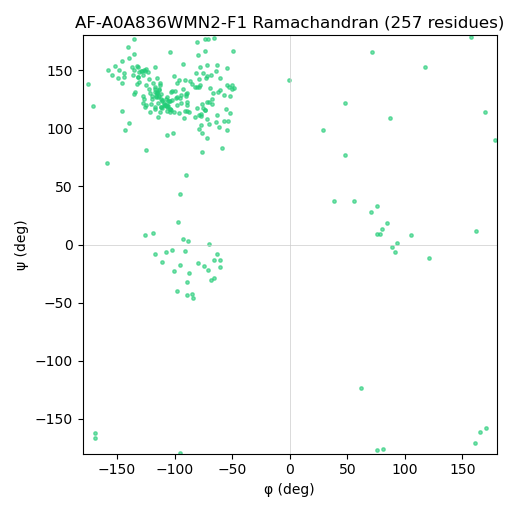1
ATOM 740 C C . SER A 1 103 ? 3.280 -8.631 -23.321 1.00 76.12 103 SER A C 1
ATOM 742 O O . SER A 1 103 ? 3.835 -8.275 -24.356 1.00 76.12 103 SER A O 1
ATOM 744 N N . SER A 1 104 ? 2.079 -8.156 -22.967 1.00 77.31 104 SER A N 1
ATOM 745 C CA . SER A 1 104 ? 1.391 -7.059 -23.656 1.00 77.31 104 SER A CA 1
ATOM 746 C C . SER A 1 104 ? 1.709 -5.682 -23.056 1.00 77.31 104 SER A C 1
ATOM 748 O O . SER A 1 104 ? 1.297 -4.661 -23.610 1.00 77.31 104 SER A O 1
ATOM 750 N N . GLY A 1 105 ? 2.453 -5.634 -21.947 1.00 78.69 105 GLY A N 1
ATOM 751 C CA . GLY A 1 105 ? 2.729 -4.412 -21.203 1.00 78.69 105 GLY A CA 1
ATOM 752 C C . GLY A 1 105 ? 1.531 -3.944 -20.376 1.00 78.69 105 GLY A C 1
ATOM 753 O O . GLY A 1 105 ? 1.336 -2.734 -20.230 1.00 78.69 105 GLY A O 1
ATOM 754 N N . THR A 1 106 ? 0.729 -4.883 -19.870 1.00 84.81 106 THR A N 1
ATOM 755 C CA . THR A 1 106 ? -0.470 -4.626 -19.064 1.00 84.81 106 THR A CA 1
ATOM 756 C C . THR A 1 106 ? -0.352 -5.320 -17.707 1.00 84.81 106 THR A C 1
ATOM 758 O O . THR A 1 106 ? 0.149 -6.439 -17.613 1.00 84.81 106 THR A O 1
ATOM 761 N N . TYR A 1 107 ? -0.839 -4.676 -16.646 1.00 88.31 107 TYR A N 1
ATOM 762 C CA . TYR A 1 107 ? -1.123 -5.360 -15.384 1.00 88.31 107 TYR A CA 1
ATOM 763 C C . TYR A 1 107 ? -2.555 -5.884 -15.407 1.00 88.31 107 TYR A C 1
ATOM 765 O O . TYR A 1 107 ? -3.471 -5.059 -15.452 1.00 88.31 107 TYR A O 1
ATOM 773 N N . PRO A 1 108 ? -2.781 -7.208 -15.385 1.00 88.44 108 PRO A N 1
ATOM 774 C CA . PRO A 1 108 ? -4.132 -7.740 -15.396 1.00 88.44 108 PRO A CA 1
ATOM 775 C C . PRO A 1 108 ? -4.834 -7.516 -14.054 1.00 88.44 108 PRO A C 1
ATOM 777 O O . PRO A 1 108 ? -4.202 -7.436 -12.994 1.00 88.44 108 PRO A O 1
ATOM 780 N N . ALA A 1 109 ? -6.164 -7.456 -14.096 1.00 90.00 109 ALA A N 1
ATOM 781 C CA . ALA A 1 109 ? -6.990 -7.372 -12.898 1.00 90.00 109 ALA A CA 1
ATOM 782 C C . ALA A 1 109 ? -6.655 -8.489 -11.885 1.00 90.00 109 ALA A C 1
ATOM 784 O O . ALA A 1 109 ? -6.524 -9.664 -12.231 1.00 90.00 109 ALA A O 1
ATOM 785 N N . GLY A 1 110 ? -6.555 -8.116 -10.611 1.00 87.62 110 GLY A N 1
ATOM 786 C CA . GLY A 1 110 ? -6.234 -8.989 -9.482 1.00 87.62 110 GLY A CA 1
ATOM 787 C C . GLY A 1 110 ? -4.746 -9.083 -9.142 1.00 87.62 110 GLY A C 1
ATOM 788 O O . GLY A 1 110 ? -4.411 -9.687 -8.125 1.00 87.62 110 GLY A O 1
ATOM 789 N N . VAL A 1 111 ? -3.852 -8.494 -9.944 1.00 89.62 111 VAL A N 1
ATOM 790 C CA . VAL A 1 111 ? -2.411 -8.503 -9.657 1.00 89.62 111 VAL A CA 1
ATOM 791 C C . VAL A 1 111 ? -2.053 -7.469 -8.595 1.00 89.62 111 VAL A C 1
ATOM 793 O O . VAL A 1 111 ? -2.493 -6.319 -8.642 1.00 89.62 111 VAL A O 1
ATOM 796 N N . GLU A 1 112 ? -1.222 -7.886 -7.643 1.00 90.44 112 GLU A N 1
ATOM 797 C CA . GLU A 1 112 ? -0.579 -6.992 -6.686 1.00 90.44 112 GLU A CA 1
ATOM 798 C C . GLU A 1 112 ? 0.526 -6.195 -7.378 1.00 90.44 112 GLU A C 1
ATOM 800 O O . GLU A 1 112 ? 1.508 -6.748 -7.861 1.00 90.44 112 GLU A O 1
ATOM 805 N N . LEU A 1 113 ? 0.346 -4.883 -7.429 1.00 88.12 113 LEU A N 1
ATOM 806 C CA . LEU A 1 113 ? 1.237 -3.946 -8.093 1.00 88.12 113 LEU A CA 1
ATOM 807 C C . LEU A 1 113 ? 2.387 -3.532 -7.194 1.00 88.12 113 LEU A C 1
ATOM 809 O O . LEU A 1 113 ? 3.495 -3.378 -7.680 1.00 88.12 113 LEU A O 1
ATOM 813 N N . VAL A 1 114 ? 2.111 -3.270 -5.916 1.00 89.56 114 VAL A N 1
ATOM 814 C CA . VAL A 1 114 ? 3.077 -2.752 -4.943 1.00 89.56 114 VAL A CA 1
ATOM 815 C C . VAL A 1 114 ? 2.644 -3.175 -3.546 1.00 89.56 114 VAL A C 1
ATOM 817 O O . VAL A 1 114 ? 1.452 -3.175 -3.236 1.00 89.56 114 VAL A O 1
ATOM 820 N N . GLN A 1 115 ? 3.615 -3.432 -2.675 1.00 92.25 115 GLN A N 1
ATOM 821 C CA . GLN A 1 115 ? 3.386 -3.640 -1.250 1.00 92.25 115 GLN A CA 1
ATOM 822 C C . GLN A 1 115 ? 4.121 -2.588 -0.412 1.00 92.25 115 GLN A C 1
ATOM 824 O O . GLN A 1 115 ? 5.281 -2.291 -0.668 1.00 92.25 115 GLN A O 1
ATOM 829 N N . TYR A 1 116 ? 3.494 -2.061 0.635 1.00 92.56 116 TYR A N 1
ATOM 830 C CA . TYR A 1 116 ? 4.137 -1.183 1.615 1.00 92.56 116 TYR A CA 1
ATOM 831 C C . TYR A 1 116 ? 4.069 -1.801 2.999 1.00 92.56 116 TYR A C 1
ATOM 833 O O . TYR A 1 116 ? 2.984 -2.120 3.466 1.00 92.56 116 TYR A O 1
ATOM 841 N N . GLN A 1 117 ? 5.198 -1.914 3.694 1.00 94.56 117 GLN A N 1
ATOM 842 C CA . GLN A 1 117 ? 5.183 -2.214 5.127 1.00 94.56 117 GLN A CA 1
ATOM 843 C C . GLN A 1 117 ? 4.838 -0.946 5.903 1.00 94.56 117 GLN A C 1
ATOM 845 O O . GLN A 1 117 ? 5.370 0.122 5.601 1.00 94.56 117 GLN A O 1
ATOM 850 N N . LEU A 1 118 ? 3.984 -1.047 6.915 1.00 96.00 118 LEU A N 1
ATOM 851 C CA . LEU A 1 118 ? 3.686 0.068 7.804 1.00 96.00 118 LEU A CA 1
ATOM 852 C C . LEU A 1 118 ? 3.632 -0.375 9.261 1.00 96.00 118 LEU A C 1
ATOM 854 O O . LEU A 1 118 ? 3.293 -1.512 9.592 1.00 96.00 118 LEU A O 1
ATOM 858 N N . SER A 1 119 ? 3.931 0.572 10.136 1.00 97.94 119 SER A N 1
ATOM 859 C CA . SER A 1 119 ? 3.774 0.410 11.573 1.00 97.94 119 SER A CA 1
ATOM 860 C C . SER A 1 119 ? 3.378 1.734 12.192 1.00 97.94 119 SER A C 1
ATOM 862 O O . SER A 1 119 ? 3.940 2.763 11.816 1.00 97.94 119 SER A O 1
ATOM 864 N N . PHE A 1 120 ? 2.456 1.717 13.145 1.00 98.38 120 PHE A N 1
ATOM 865 C CA . PHE A 1 120 ? 2.083 2.900 13.912 1.00 98.38 120 PHE A CA 1
ATOM 866 C C . PHE A 1 120 ? 1.734 2.539 15.348 1.00 98.38 120 PHE A C 1
ATOM 868 O O . PHE A 1 120 ? 1.370 1.408 15.657 1.00 98.38 120 PHE A O 1
ATOM 875 N N . GLU A 1 121 ? 1.826 3.530 16.218 1.00 98.44 121 GLU A N 1
ATOM 876 C CA . GLU A 1 121 ? 1.498 3.423 17.630 1.00 98.44 121 GLU A CA 1
ATOM 877 C C . GLU A 1 121 ? 0.773 4.682 18.102 1.00 98.44 121 GLU A C 1
ATOM 879 O O . GLU A 1 121 ? 0.819 5.742 17.467 1.00 98.44 121 GLU A O 1
ATOM 884 N N . GLY A 1 122 ? 0.081 4.575 19.224 1.00 97.50 122 GLY A N 1
ATOM 885 C CA . GLY A 1 122 ? -0.549 5.716 19.867 1.00 97.50 122 GLY A CA 1
ATOM 886 C C . GLY A 1 122 ? -1.461 5.271 20.988 1.00 97.50 122 GLY A C 1
ATOM 887 O O . GLY A 1 122 ? -1.327 4.158 21.490 1.00 97.50 122 GLY A O 1
ATOM 888 N N . LYS A 1 123 ? -2.409 6.136 21.341 1.00 96.50 123 LYS A N 1
ATOM 889 C CA . LYS A 1 123 ? -3.410 5.853 22.362 1.00 96.50 123 LYS A CA 1
ATOM 890 C C . LYS A 1 123 ? -4.804 5.820 21.753 1.00 96.50 123 LYS A C 1
ATOM 892 O O . LYS A 1 123 ? -5.190 6.733 21.026 1.00 96.50 123 LYS A O 1
ATOM 897 N N . ASP A 1 124 ? -5.551 4.765 22.051 1.00 95.25 124 ASP A N 1
ATOM 898 C CA . ASP A 1 124 ? -6.987 4.720 21.822 1.00 95.25 124 ASP A CA 1
ATOM 899 C C . ASP A 1 124 ? -7.634 5.538 22.938 1.00 95.25 124 ASP A C 1
ATOM 901 O O . ASP A 1 124 ? -7.599 5.160 24.111 1.00 95.25 124 ASP A O 1
ATOM 905 N N . GLU A 1 125 ? -8.187 6.690 22.576 1.00 93.12 125 GLU A N 1
ATOM 906 C CA . GLU A 1 125 ? -8.780 7.638 23.514 1.00 93.12 125 GLU A CA 1
ATOM 907 C C . GLU A 1 125 ? -10.094 7.116 24.110 1.00 93.12 125 GLU A C 1
ATOM 909 O O . GLU A 1 125 ? -10.495 7.545 25.193 1.00 93.12 125 GLU A O 1
ATOM 914 N N . VAL A 1 126 ? -10.760 6.166 23.442 1.00 93.69 126 VAL A N 1
ATOM 915 C CA . VAL A 1 126 ? -12.009 5.569 23.926 1.00 93.69 126 VAL A CA 1
ATOM 916 C C . VAL A 1 126 ? -11.726 4.437 24.904 1.00 93.69 126 VAL A C 1
ATOM 918 O O . VAL A 1 126 ? -12.343 4.380 25.968 1.00 93.69 126 VAL A O 1
ATOM 921 N N . ALA A 1 127 ? -10.786 3.549 24.576 1.00 92.69 127 ALA A N 1
ATOM 922 C CA . ALA A 1 127 ? -10.369 2.476 25.480 1.00 92.69 127 ALA A CA 1
ATOM 923 C C . ALA A 1 127 ? -9.392 2.941 26.575 1.00 92.69 127 ALA A C 1
ATOM 925 O O . ALA A 1 127 ? -9.192 2.226 27.558 1.00 92.69 127 ALA A O 1
ATOM 926 N N . ALA A 1 128 ? -8.792 4.123 26.409 1.00 94.31 128 ALA A N 1
ATOM 927 C CA . ALA A 1 128 ? -7.704 4.662 27.219 1.00 94.31 128 ALA A CA 1
ATOM 928 C C . ALA A 1 128 ? -6.469 3.745 27.290 1.00 94.31 128 ALA A C 1
ATOM 930 O O . ALA A 1 128 ? -5.812 3.683 28.331 1.00 94.31 128 ALA A O 1
ATOM 931 N N . LYS A 1 129 ? -6.144 3.071 26.182 1.00 94.94 129 LYS A N 1
ATOM 932 C CA . LYS A 1 129 ? -5.047 2.100 26.081 1.00 94.94 129 LYS A CA 1
ATOM 933 C C . LYS A 1 129 ? -4.051 2.466 25.000 1.00 94.94 129 LYS A C 1
ATOM 935 O O . LYS A 1 129 ? -4.444 2.984 23.955 1.00 94.94 129 LYS A O 1
ATOM 940 N N . ASP A 1 130 ? -2.796 2.107 25.224 1.00 97.00 130 ASP A N 1
ATOM 941 C CA . ASP A 1 130 ? -1.794 2.168 24.168 1.00 97.00 130 ASP A CA 1
ATOM 942 C C . ASP A 1 130 ? -2.027 1.057 23.138 1.00 97.00 130 ASP A C 1
ATOM 944 O O . ASP A 1 130 ? -2.456 -0.052 23.469 1.00 97.00 130 ASP A O 1
ATOM 948 N N . ILE A 1 131 ? -1.754 1.363 21.876 1.00 97.12 131 ILE A N 1
ATOM 949 C CA . ILE A 1 131 ? -1.879 0.436 20.758 1.00 97.12 131 ILE A CA 1
ATOM 950 C C . ILE A 1 131 ? -0.621 0.457 19.913 1.00 97.12 131 ILE A C 1
ATOM 952 O O . ILE A 1 131 ? 0.029 1.489 19.743 1.00 97.12 131 ILE A O 1
ATOM 956 N N . SER A 1 132 ? -0.328 -0.696 19.332 1.00 97.75 132 SER A N 1
ATOM 957 C CA . SER A 1 132 ? 0.671 -0.846 18.287 1.00 97.75 132 SER A CA 1
ATOM 958 C C . SER A 1 132 ? 0.076 -1.635 17.131 1.00 97.75 132 SER A C 1
ATOM 960 O O . SER A 1 132 ? -0.672 -2.594 17.325 1.00 97.75 132 SER A O 1
ATOM 962 N N . PHE A 1 133 ? 0.400 -1.206 15.922 1.00 98.31 133 PHE A N 1
ATOM 963 C CA . PHE A 1 133 ? 0.027 -1.868 14.690 1.00 98.31 133 PHE A CA 1
ATOM 964 C C . PHE A 1 133 ? 1.272 -2.148 13.865 1.00 98.31 133 PHE A C 1
ATOM 966 O O . PHE A 1 133 ? 2.133 -1.278 13.711 1.00 98.31 133 PHE A O 1
ATOM 973 N N . VAL A 1 134 ? 1.326 -3.344 13.290 1.00 98.00 134 VAL A N 1
ATOM 974 C CA . VAL A 1 134 ? 2.294 -3.711 12.257 1.00 98.00 134 VAL A CA 1
ATOM 975 C C . VAL A 1 134 ? 1.546 -4.440 11.154 1.00 98.00 134 VAL A C 1
ATOM 977 O O . VAL A 1 134 ? 0.777 -5.364 11.424 1.00 98.00 134 VAL A O 1
ATOM 980 N N . GLY A 1 135 ? 1.773 -4.028 9.913 1.00 97.19 135 GLY A N 1
ATOM 981 C CA . GLY A 1 135 ? 1.063 -4.587 8.777 1.00 97.19 135 GLY A CA 1
ATOM 982 C C . GLY A 1 135 ? 1.633 -4.171 7.435 1.00 97.19 135 GLY A C 1
ATOM 983 O O . GLY A 1 135 ? 2.746 -3.648 7.324 1.00 97.19 135 GLY A O 1
ATOM 984 N N . VAL A 1 136 ? 0.840 -4.426 6.406 1.00 95.94 136 VAL A N 1
ATOM 985 C CA . VAL A 1 136 ? 1.161 -4.181 5.008 1.00 95.94 136 VAL A CA 1
ATOM 986 C C . VAL A 1 136 ? -0.029 -3.549 4.292 1.00 95.94 136 VAL A C 1
ATOM 988 O O . VAL A 1 136 ? -1.182 -3.843 4.599 1.00 95.94 136 VAL A O 1
ATOM 991 N N . ILE A 1 137 ? 0.246 -2.664 3.338 1.00 95.88 137 ILE A N 1
ATOM 992 C CA . ILE A 1 137 ? -0.730 -2.182 2.362 1.00 95.88 137 ILE A CA 1
ATOM 993 C C . ILE A 1 137 ? -0.374 -2.785 1.011 1.00 95.88 137 ILE A C 1
ATOM 995 O O . ILE A 1 137 ? 0.717 -2.551 0.493 1.00 95.88 137 ILE A O 1
ATOM 999 N N . HIS A 1 138 ? -1.309 -3.538 0.453 1.00 94.44 138 HIS A N 1
ATOM 1000 C CA . HIS A 1 138 ? -1.257 -4.098 -0.887 1.00 94.44 138 HIS A CA 1
ATOM 1001 C C . HIS A 1 138 ? -1.974 -3.152 -1.841 1.00 94.44 138 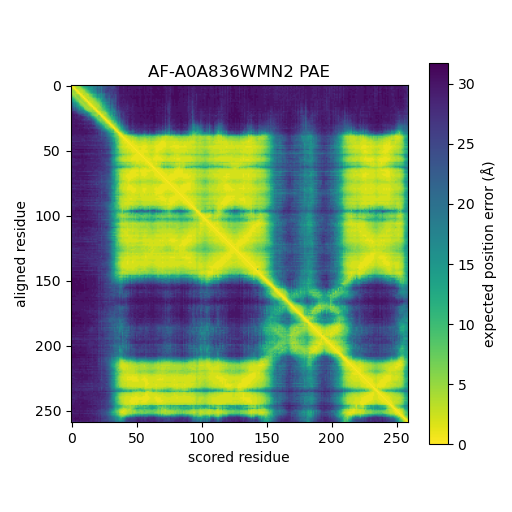HIS A C 1
ATOM 1003 O O . HIS A 1 138 ? -3.118 -2.775 -1.592 1.00 94.44 138 HIS A O 1
ATOM 1009 N N . VAL A 1 139 ? -1.330 -2.777 -2.937 1.00 92.62 139 VAL A N 1
ATOM 1010 C CA . VAL A 1 139 ? -1.963 -2.045 -4.035 1.00 92.62 139 VAL A CA 1
ATOM 1011 C C . VAL A 1 139 ? -2.270 -3.058 -5.125 1.00 92.62 139 VAL A C 1
ATOM 1013 O O . VAL A 1 139 ? -1.352 -3.639 -5.690 1.00 92.62 139 VAL A O 1
ATOM 1016 N N . VAL A 1 140 ? -3.547 -3.297 -5.403 1.00 91.75 140 VAL A N 1
ATOM 1017 C CA . VAL A 1 140 ? -4.009 -4.348 -6.318 1.00 91.75 140 VAL A CA 1
ATOM 1018 C C . VAL A 1 140 ? -4.739 -3.716 -7.495 1.00 91.75 140 VAL A C 1
ATOM 1020 O O . VAL A 1 140 ? -5.563 -2.820 -7.307 1.00 91.75 140 VAL A O 1
ATOM 1023 N N . ALA A 1 141 ? -4.462 -4.180 -8.710 1.00 90.94 141 ALA A N 1
ATOM 1024 C CA . ALA A 1 141 ? -5.226 -3.796 -9.891 1.00 90.94 141 ALA A CA 1
ATOM 1025 C C . ALA A 1 141 ? -6.652 -4.367 -9.797 1.00 90.94 141 ALA A C 1
ATOM 1027 O O . ALA A 1 141 ? -6.822 -5.571 -9.631 1.00 90.94 141 ALA A O 1
ATOM 1028 N N . VAL A 1 142 ? -7.692 -3.539 -9.915 1.00 91.75 142 VAL A N 1
ATOM 1029 C CA . VAL A 1 142 ? -9.095 -4.023 -9.959 1.00 91.75 142 VAL A CA 1
ATOM 1030 C C . VAL A 1 142 ? -9.622 -4.186 -11.382 1.00 91.75 142 VAL A C 1
ATOM 1032 O O . VAL A 1 142 ? -10.602 -4.890 -11.611 1.00 91.75 142 VAL A O 1
ATOM 1035 N N . GLN A 1 143 ? -8.944 -3.564 -12.339 1.00 89.94 143 GLN A N 1
ATOM 1036 C CA . GLN A 1 143 ? -9.129 -3.742 -13.771 1.00 89.94 143 GLN A CA 1
ATOM 1037 C C . GLN A 1 143 ? -7.753 -3.722 -14.435 1.00 89.94 143 GLN A C 1
ATOM 1039 O O . GLN A 1 143 ? -6.768 -3.343 -13.801 1.00 89.94 143 GLN A O 1
ATOM 1044 N N . ASP A 1 144 ? -7.696 -4.079 -15.710 1.00 87.88 144 ASP A N 1
ATOM 1045 C CA . ASP A 1 144 ? -6.448 -4.050 -16.461 1.00 87.88 144 ASP A CA 1
ATOM 1046 C C . ASP A 1 144 ? -5.865 -2.624 -16.518 1.00 87.88 144 ASP A C 1
ATOM 1048 O O . ASP A 1 144 ? -6.574 -1.653 -16.807 1.00 87.88 144 ASP A O 1
ATOM 1052 N N . ILE A 1 145 ? -4.565 -2.491 -16.237 1.00 85.06 145 ILE A N 1
ATOM 1053 C CA . ILE A 1 145 ? -3.833 -1.219 -16.288 1.00 85.06 145 ILE A CA 1
ATOM 1054 C C . ILE A 1 145 ? -2.796 -1.296 -17.401 1.00 85.06 145 ILE A C 1
ATOM 1056 O O . ILE A 1 145 ? -1.795 -2.003 -17.290 1.00 85.06 145 ILE A O 1
ATOM 1060 N N . THR A 1 146 ? -3.024 -0.547 -18.475 1.00 85.12 146 THR A N 1
ATOM 1061 C CA . THR A 1 146 ? -2.096 -0.462 -19.605 1.00 85.12 146 THR A CA 1
ATOM 1062 C C . THR A 1 146 ? -1.097 0.668 -19.388 1.00 85.12 146 THR A C 1
ATOM 1064 O O . THR A 1 146 ? -1.480 1.800 -19.089 1.00 85.12 146 THR A O 1
ATOM 1067 N N . GLY A 1 147 ? 0.191 0.365 -19.549 1.00 78.75 147 GLY A N 1
ATOM 1068 C CA . GLY A 1 147 ? 1.251 1.363 -19.462 1.00 78.75 147 GLY A CA 1
ATOM 1069 C C . GLY A 1 147 ? 1.362 2.188 -20.742 1.00 78.75 147 GLY A C 1
ATOM 1070 O O . GLY A 1 147 ? 1.258 1.657 -21.847 1.00 78.75 147 GLY A O 1
ATOM 1071 N N . SER A 1 148 ? 1.635 3.484 -20.603 1.00 75.12 148 SER A N 1
ATOM 1072 C CA . SER A 1 148 ? 2.073 4.316 -21.724 1.00 75.12 148 SER A CA 1
ATOM 1073 C C . SER A 1 148 ? 3.566 4.097 -21.949 1.00 75.12 148 SER A C 1
ATOM 1075 O O . SER A 1 148 ? 4.373 4.360 -21.056 1.00 75.12 148 SER A O 1
ATOM 1077 N N . ALA A 1 149 ? 3.926 3.588 -23.125 1.00 66.44 149 ALA A N 1
ATOM 1078 C CA . ALA A 1 149 ? 5.312 3.378 -23.515 1.00 66.44 149 ALA A CA 1
ATOM 1079 C C . ALA A 1 149 ? 5.941 4.668 -24.055 1.00 66.44 149 ALA A C 1
ATOM 1081 O O . ALA A 1 149 ? 5.348 5.371 -24.875 1.00 66.44 149 ALA A O 1
ATOM 1082 N N . SER A 1 150 ? 7.167 4.946 -23.623 1.00 60.16 150 SER A N 1
ATOM 1083 C CA . SER A 1 150 ? 8.056 5.936 -24.216 1.00 60.16 150 SER A CA 1
ATOM 1084 C C . SER A 1 150 ? 9.380 5.260 -24.546 1.00 60.16 150 SER A C 1
ATOM 1086 O O . SER A 1 150 ? 10.088 4.792 -23.653 1.00 60.16 150 SER A O 1
ATOM 1088 N N . THR A 1 151 ? 9.737 5.239 -25.826 1.00 58.47 151 THR A N 1
ATOM 1089 C CA . THR A 1 151 ? 11.060 4.798 -26.275 1.00 58.47 151 THR A CA 1
ATOM 1090 C C . THR A 1 151 ? 12.060 5.908 -25.993 1.00 58.47 151 THR A C 1
ATOM 1092 O O . THR A 1 151 ? 11.901 7.029 -26.484 1.00 58.47 151 THR A O 1
ATOM 1095 N N . GLN A 1 152 ? 13.091 5.618 -25.204 1.00 52.41 152 GLN A N 1
ATOM 1096 C CA . GLN A 1 152 ? 14.228 6.514 -25.069 1.00 52.41 152 GLN A CA 1
ATOM 1097 C C . GLN A 1 152 ? 15.399 5.946 -25.867 1.00 52.41 152 GLN A C 1
ATOM 1099 O O . GLN A 1 152 ? 15.910 4.870 -25.567 1.00 52.41 152 GLN A O 1
ATOM 1104 N N . TYR A 1 153 ? 15.827 6.693 -26.885 1.00 49.09 153 TYR A N 1
ATOM 1105 C CA . TYR A 1 153 ? 17.061 6.402 -27.604 1.00 49.09 153 TYR A CA 1
ATOM 1106 C C . TYR A 1 153 ? 18.244 6.831 -26.742 1.00 49.09 153 TYR A C 1
ATOM 1108 O O . TYR A 1 153 ? 18.387 8.017 -26.422 1.00 49.09 153 TYR A O 1
ATOM 1116 N N . VAL A 1 154 ? 19.091 5.878 -26.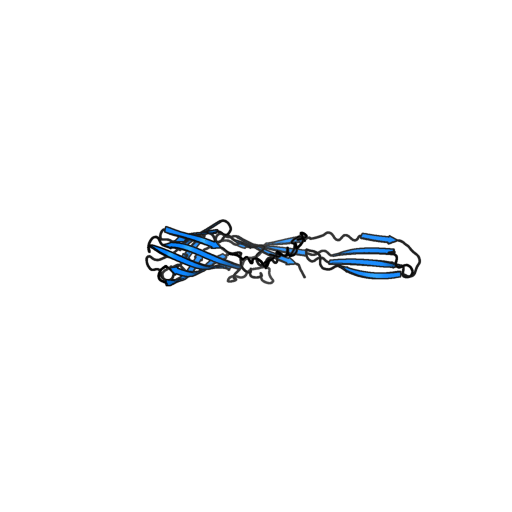359 1.00 50.59 154 VAL A N 1
ATOM 1117 C CA . VAL A 1 154 ? 20.340 6.169 -25.658 1.00 50.59 154 VAL A CA 1
ATOM 1118 C C . VAL A 1 154 ? 21.496 5.948 -26.628 1.00 50.59 154 VAL A C 1
ATOM 1120 O O . VAL A 1 154 ? 22.012 4.846 -26.782 1.00 50.59 154 VAL A O 1
ATOM 1123 N N . GLY A 1 155 ? 21.910 7.037 -27.279 1.00 45.72 155 GLY A N 1
ATOM 1124 C CA . GLY A 1 155 ? 23.114 7.089 -28.108 1.00 45.72 155 GLY A CA 1
ATOM 1125 C C . GLY A 1 155 ? 22.845 7.390 -29.581 1.00 45.72 155 GLY A C 1
ATOM 1126 O O . GLY A 1 155 ? 21.777 7.124 -30.107 1.00 45.72 155 GLY A O 1
ATOM 1127 N N . SER A 1 156 ? 23.842 7.992 -30.226 1.00 43.88 156 SER A N 1
ATOM 1128 C CA . SER A 1 156 ? 23.951 8.128 -31.679 1.00 43.88 156 SER A CA 1
ATOM 1129 C C . SER A 1 156 ? 25.045 7.166 -32.118 1.00 43.88 156 SER A C 1
ATOM 1131 O O . SER A 1 156 ? 26.162 7.264 -31.598 1.00 43.88 156 SER A O 1
ATOM 1133 N N . ALA A 1 157 ? 24.779 6.286 -33.082 1.00 44.12 157 ALA A N 1
ATOM 1134 C CA . ALA A 1 157 ? 25.829 5.498 -33.720 1.00 44.12 157 ALA A CA 1
ATOM 1135 C C . ALA A 1 157 ? 26.904 6.426 -34.328 1.00 44.12 157 ALA A C 1
ATOM 1137 O O . ALA A 1 157 ? 26.696 7.074 -35.353 1.00 44.12 157 ALA A O 1
ATOM 1138 N N . GLN A 1 158 ? 28.074 6.507 -33.690 1.00 43.59 158 GLN A N 1
ATOM 1139 C CA . GLN A 1 158 ? 29.234 7.222 -34.217 1.00 43.59 158 GLN A CA 1
ATOM 1140 C C . GLN A 1 158 ? 30.326 6.206 -34.541 1.00 43.59 158 GLN A C 1
ATOM 1142 O O . GLN A 1 158 ? 30.878 5.569 -33.649 1.00 43.59 158 GLN A O 1
ATOM 1147 N N . THR A 1 159 ? 30.643 6.066 -35.828 1.00 47.19 159 THR A N 1
ATOM 1148 C CA . THR A 1 159 ? 31.819 5.313 -36.274 1.00 47.19 159 THR A CA 1
ATOM 1149 C C . THR A 1 159 ? 32.955 6.297 -36.500 1.00 47.19 159 THR A C 1
ATOM 1151 O O . THR A 1 159 ? 32.893 7.118 -37.413 1.00 47.19 159 THR A O 1
ATOM 1154 N N . ASN A 1 160 ? 33.996 6.215 -35.673 1.00 51.09 160 ASN A N 1
ATOM 1155 C CA . ASN A 1 160 ? 35.245 6.931 -35.910 1.00 51.09 160 ASN A CA 1
ATOM 1156 C C . ASN A 1 160 ? 36.277 5.922 -36.418 1.00 51.09 160 ASN A C 1
ATOM 1158 O O . ASN A 1 160 ? 36.664 5.005 -35.690 1.00 51.09 160 ASN A O 1
ATOM 1162 N N . SER A 1 161 ? 36.703 6.088 -37.669 1.00 45.81 161 SER A N 1
ATOM 1163 C CA . SER A 1 161 ? 37.775 5.304 -38.281 1.00 45.81 161 SER A CA 1
ATOM 1164 C C . SER A 1 161 ? 38.996 6.190 -38.500 1.00 45.81 161 SER A C 1
ATOM 1166 O O . SER A 1 161 ? 38.904 7.206 -39.193 1.00 45.81 161 SER A O 1
ATOM 1168 N N . TYR A 1 162 ? 40.138 5.792 -37.944 1.00 49.19 162 TYR A N 1
ATOM 1169 C CA . TYR A 1 162 ? 41.437 6.385 -38.253 1.00 49.19 162 TYR A CA 1
ATOM 1170 C C . TYR A 1 162 ? 42.306 5.336 -38.944 1.00 49.19 162 TYR A C 1
ATOM 1172 O O . TYR A 1 162 ? 42.457 4.230 -38.425 1.00 49.19 162 TYR A O 1
ATOM 1180 N N . THR A 1 163 ? 42.857 5.671 -40.112 1.00 47.94 163 THR A N 1
ATOM 1181 C CA . THR A 1 163 ? 43.698 4.768 -40.909 1.00 47.94 163 THR A CA 1
ATOM 1182 C C . THR A 1 163 ? 45.014 5.454 -41.239 1.00 47.94 163 THR A C 1
ATOM 1184 O O . THR A 1 163 ? 45.020 6.501 -41.888 1.00 47.94 163 THR A O 1
ATOM 1187 N N . VAL A 1 164 ? 46.125 4.839 -40.839 1.00 50.53 164 VAL A N 1
ATOM 1188 C CA . VAL A 1 164 ? 47.464 5.138 -41.356 1.00 50.53 164 VAL A CA 1
ATOM 1189 C C . VAL A 1 164 ? 47.795 4.068 -42.395 1.00 50.53 164 VAL A C 1
ATOM 1191 O O . VAL A 1 164 ? 47.542 2.889 -42.169 1.00 50.53 164 VAL A O 1
ATOM 1194 N N . VAL A 1 165 ? 48.288 4.461 -43.570 1.00 50.34 165 VAL A N 1
ATOM 1195 C CA . VAL A 1 165 ? 48.650 3.508 -44.630 1.00 50.34 165 VAL A CA 1
ATOM 1196 C C . VAL A 1 165 ? 50.123 3.145 -44.467 1.00 50.34 165 VAL A C 1
ATOM 1198 O O . VAL A 1 165 ? 50.979 3.978 -44.757 1.00 50.34 165 VAL A O 1
ATOM 1201 N N . ASP A 1 166 ? 50.401 1.914 -44.036 1.00 55.78 166 ASP A N 1
ATOM 1202 C CA . ASP A 1 166 ? 51.738 1.310 -44.067 1.00 55.78 166 ASP A CA 1
ATOM 1203 C C . ASP A 1 166 ? 51.712 -0.028 -44.834 1.00 55.78 166 ASP A C 1
ATOM 1205 O O . ASP A 1 166 ? 50.678 -0.688 -44.932 1.00 55.78 166 ASP A O 1
ATOM 1209 N N . SER A 1 167 ? 52.834 -0.393 -45.453 1.00 50.19 167 SER A N 1
ATOM 1210 C CA . SER A 1 167 ? 52.960 -1.451 -46.472 1.00 50.19 167 SER A CA 1
ATOM 1211 C C . SER A 1 167 ? 53.435 -2.820 -45.944 1.00 50.19 167 SER A C 1
ATOM 1213 O O . SER A 1 167 ? 53.896 -3.650 -46.731 1.00 50.19 167 SER A O 1
ATOM 1215 N N . GLY A 1 168 ? 53.320 -3.066 -44.634 1.00 59.28 168 GLY A N 1
ATOM 1216 C CA . GLY A 1 168 ? 53.798 -4.274 -43.941 1.00 59.28 168 GLY A CA 1
ATOM 1217 C C . GLY A 1 168 ? 52.764 -5.396 -43.722 1.00 59.28 168 GLY A C 1
ATOM 1218 O O . GLY A 1 168 ? 51.599 -5.298 -44.117 1.00 59.28 168 GLY A O 1
ATOM 1219 N N . GLN A 1 169 ? 53.198 -6.497 -43.085 1.00 56.50 169 GLN A N 1
ATOM 1220 C CA . GLN A 1 169 ? 52.305 -7.550 -42.571 1.00 56.50 169 GLN A CA 1
ATOM 1221 C C . GLN A 1 169 ? 51.496 -7.015 -41.380 1.00 56.50 169 GLN A C 1
ATOM 1223 O O . GLN A 1 169 ? 52.059 -6.396 -40.485 1.00 56.50 169 GLN A O 1
ATOM 1228 N N . THR A 1 170 ? 50.188 -7.275 -41.332 1.00 56.72 170 THR A N 1
ATOM 1229 C CA . THR A 1 170 ? 49.294 -6.734 -40.293 1.00 56.72 170 THR A CA 1
ATOM 1230 C C . THR A 1 170 ? 48.703 -7.832 -39.411 1.00 56.72 170 THR A C 1
ATOM 1232 O O . THR A 1 170 ? 48.367 -8.916 -39.889 1.00 56.72 170 THR A O 1
ATOM 1235 N N . ASN A 1 171 ? 48.548 -7.536 -38.118 1.00 61.81 171 ASN A N 1
ATOM 1236 C CA . ASN A 1 171 ? 47.796 -8.349 -37.163 1.00 61.81 171 ASN A CA 1
ATOM 1237 C C . ASN A 1 171 ? 46.545 -7.576 -36.716 1.00 61.81 171 ASN A C 1
ATOM 1239 O O . ASN A 1 171 ? 46.607 -6.378 -36.438 1.00 61.81 171 ASN A O 1
ATOM 1243 N N . ILE A 1 172 ? 45.400 -8.258 -36.633 1.00 58.38 172 ILE A N 1
ATOM 1244 C CA . ILE A 1 172 ? 44.129 -7.655 -36.203 1.00 58.38 172 ILE A CA 1
ATOM 1245 C C . ILE A 1 172 ? 43.836 -8.096 -34.770 1.00 58.38 172 ILE A C 1
ATOM 1247 O O . ILE A 1 172 ? 43.744 -9.292 -34.496 1.00 58.38 172 ILE A O 1
ATOM 1251 N N . VAL A 1 173 ? 43.664 -7.128 -33.869 1.00 60.12 173 VAL A N 1
ATOM 1252 C CA . VAL A 1 173 ? 43.240 -7.344 -32.483 1.00 60.12 173 VAL A CA 1
ATOM 1253 C C . VAL A 1 173 ? 41.841 -6.755 -32.312 1.00 60.12 173 VAL A C 1
ATOM 1255 O O . VAL A 1 173 ? 41.625 -5.556 -32.489 1.00 60.12 173 VAL A O 1
ATOM 1258 N N . THR A 1 174 ? 40.871 -7.600 -31.970 1.00 53.50 174 THR A N 1
ATOM 1259 C CA . THR A 1 174 ? 39.499 -7.171 -31.668 1.00 53.50 174 THR A CA 1
ATOM 1260 C C . THR A 1 174 ? 39.269 -7.258 -30.167 1.00 53.50 174 THR A C 1
ATOM 1262 O O . THR A 1 174 ? 39.342 -8.344 -29.594 1.00 53.50 174 THR A O 1
ATOM 1265 N N . GLU A 1 175 ? 38.972 -6.122 -29.540 1.00 52.22 175 GLU A N 1
ATOM 1266 C CA . GLU A 1 175 ? 38.593 -6.033 -28.133 1.00 52.22 175 GLU A CA 1
ATOM 1267 C C . GLU A 1 175 ? 37.105 -5.673 -28.040 1.00 52.22 175 GLU A C 1
ATOM 1269 O O . GLU A 1 175 ? 36.640 -4.664 -28.581 1.00 52.22 175 GLU A O 1
ATOM 1274 N N . ILE A 1 176 ? 36.333 -6.539 -27.383 1.00 51.47 176 ILE A N 1
ATOM 1275 C CA . ILE A 1 176 ? 34.915 -6.301 -27.110 1.00 51.47 176 ILE A CA 1
ATOM 1276 C C . ILE A 1 176 ? 34.841 -5.604 -25.754 1.00 51.47 176 ILE A C 1
ATOM 1278 O O . ILE A 1 176 ? 35.195 -6.203 -24.739 1.00 51.47 176 ILE A O 1
ATOM 1282 N N . ILE A 1 177 ? 34.388 -4.351 -25.736 1.00 55.03 177 ILE A N 1
ATOM 1283 C CA . ILE A 1 177 ? 34.149 -3.616 -24.496 1.00 55.03 177 ILE A CA 1
ATOM 1284 C C . ILE A 1 177 ? 32.698 -3.889 -24.075 1.00 55.03 177 ILE A C 1
ATOM 1286 O O . ILE A 1 177 ? 31.764 -3.790 -24.872 1.00 55.03 177 ILE A O 1
ATOM 1290 N N . THR A 1 178 ? 32.554 -4.316 -22.820 1.00 51.69 178 THR A N 1
ATOM 1291 C CA . THR A 1 178 ? 31.336 -4.732 -22.104 1.00 51.69 178 THR A CA 1
ATOM 1292 C C . THR A 1 178 ? 30.158 -3.744 -22.207 1.00 51.69 178 THR A C 1
ATOM 1294 O O . THR A 1 178 ? 30.350 -2.608 -22.647 1.00 51.69 178 THR A O 1
ATOM 1297 N N . PRO A 1 179 ? 28.927 -4.158 -21.822 1.00 50.00 179 PRO A N 1
ATOM 1298 C CA . PRO A 1 179 ? 27.708 -3.383 -22.057 1.00 50.00 179 PRO A CA 1
ATOM 1299 C C . PRO A 1 179 ? 27.786 -1.954 -21.510 1.00 50.00 179 PRO A C 1
ATOM 1301 O O . PRO A 1 179 ? 28.253 -1.712 -20.396 1.00 50.00 179 PRO A O 1
ATOM 1304 N N . LEU A 1 180 ? 27.298 -1.013 -22.316 1.00 55.94 180 LEU A N 1
ATOM 1305 C CA . LEU A 1 180 ? 27.144 0.389 -21.960 1.00 55.94 180 LEU A CA 1
ATOM 1306 C C . LEU A 1 180 ? 25.897 0.577 -21.076 1.00 55.94 180 LEU A C 1
ATOM 1308 O O . LEU A 1 180 ? 24.924 -0.174 -21.212 1.00 55.94 180 LEU A O 1
ATOM 1312 N N . PRO A 1 181 ? 25.868 1.610 -20.214 1.00 45.44 181 PRO A N 1
ATOM 1313 C CA . PRO A 1 181 ? 24.644 2.013 -19.526 1.00 45.44 181 PRO A CA 1
ATOM 1314 C C . PRO A 1 181 ? 23.533 2.285 -20.556 1.00 45.44 181 PRO A C 1
ATOM 1316 O O . PRO A 1 181 ? 23.684 3.173 -21.393 1.00 45.44 181 PRO A O 1
ATOM 1319 N N . GLY A 1 182 ? 22.444 1.508 -20.518 1.00 50.81 182 GLY A N 1
ATOM 1320 C CA . GLY A 1 182 ? 21.340 1.590 -21.491 1.00 50.81 182 GLY A CA 1
ATOM 1321 C C . GLY A 1 182 ? 21.276 0.461 -22.529 1.00 50.81 182 GLY A C 1
ATOM 1322 O O . GLY A 1 182 ? 20.474 0.550 -23.450 1.00 50.81 182 GLY A O 1
ATOM 1323 N N . GLY A 1 183 ? 22.092 -0.593 -22.396 1.00 53.19 183 GLY A N 1
ATOM 1324 C CA . GLY A 1 183 ? 21.966 -1.826 -23.195 1.00 53.19 183 GLY A CA 1
ATOM 1325 C C . GLY A 1 183 ? 22.739 -1.840 -24.519 1.00 53.19 183 GLY A C 1
ATOM 1326 O O . GLY A 1 183 ? 22.750 -2.856 -25.205 1.00 53.19 183 GLY A O 1
ATOM 1327 N N . GLY A 1 184 ? 23.426 -0.751 -24.876 1.00 60.09 184 GLY A N 1
ATOM 1328 C CA . GLY A 1 184 ? 24.307 -0.717 -26.049 1.00 60.09 184 GLY A CA 1
ATOM 1329 C C . GLY A 1 184 ? 25.619 -1.485 -25.835 1.00 60.09 184 GLY A C 1
ATOM 1330 O O . GLY A 1 184 ? 26.005 -1.794 -24.707 1.00 60.09 184 GLY A O 1
ATOM 1331 N N . SER A 1 185 ? 26.361 -1.746 -26.912 1.00 63.38 185 SER A N 1
ATOM 1332 C CA . SER A 1 185 ? 27.707 -2.343 -26.844 1.00 63.38 185 SER A CA 1
ATOM 1333 C C . SER A 1 185 ? 28.736 -1.548 -27.645 1.00 63.38 185 SER A C 1
ATOM 1335 O O . SER A 1 185 ? 28.409 -0.937 -28.668 1.00 63.38 185 SER A O 1
ATOM 1337 N N . GLN A 1 186 ? 29.990 -1.563 -27.188 1.00 67.06 186 GLN A N 1
ATOM 1338 C CA . GLN A 1 186 ? 31.114 -0.931 -27.873 1.00 67.06 186 GLN A CA 1
ATOM 1339 C C . GLN A 1 186 ? 32.104 -1.999 -28.349 1.00 67.06 186 GLN A C 1
ATOM 1341 O O . GLN A 1 186 ? 32.667 -2.753 -27.563 1.00 67.06 186 GLN A O 1
ATOM 1346 N N . THR A 1 187 ? 32.357 -2.041 -29.653 1.00 68.12 187 THR A N 1
ATOM 1347 C CA . THR A 1 187 ? 33.395 -2.890 -30.246 1.00 68.12 187 THR A CA 1
ATOM 1348 C C . THR A 1 187 ? 34.559 -2.026 -30.703 1.00 68.12 187 THR A C 1
ATOM 1350 O O . THR A 1 187 ? 34.374 -1.105 -31.502 1.00 68.12 187 THR A O 1
ATOM 1353 N N . VAL A 1 188 ? 35.768 -2.337 -30.234 1.00 70.62 188 VAL A N 1
ATOM 1354 C CA . VAL A 1 188 ? 36.999 -1.668 -30.663 1.00 70.62 188 VAL A CA 1
ATOM 1355 C C . VAL A 1 188 ? 37.836 -2.656 -31.466 1.00 70.62 188 VAL A C 1
ATOM 1357 O O . VAL A 1 188 ? 38.263 -3.696 -30.977 1.00 70.62 188 VAL A O 1
ATOM 1360 N N . THR A 1 189 ? 38.070 -2.334 -32.733 1.00 71.31 189 THR A N 1
ATOM 1361 C CA . THR A 1 189 ? 38.977 -3.090 -33.601 1.00 71.31 189 THR A CA 1
ATOM 1362 C C . THR A 1 189 ? 40.241 -2.278 -33.805 1.00 71.31 189 THR A C 1
ATOM 1364 O O . THR A 1 189 ? 40.180 -1.176 -34.352 1.00 71.31 189 THR A O 1
ATOM 1367 N N . ILE A 1 190 ? 41.377 -2.818 -33.370 1.00 72.31 190 ILE A N 1
ATOM 1368 C CA . ILE A 1 190 ? 42.697 -2.215 -33.538 1.00 72.31 190 ILE A CA 1
ATOM 1369 C C . ILE A 1 190 ? 43.486 -3.088 -34.514 1.00 72.31 190 ILE A C 1
ATOM 1371 O O . ILE A 1 190 ? 43.634 -4.293 -34.322 1.00 72.31 190 ILE A O 1
ATOM 1375 N N . THR A 1 191 ? 43.991 -2.486 -35.582 1.00 72.50 191 THR A N 1
ATOM 1376 C CA . THR A 1 191 ? 44.955 -3.128 -36.479 1.00 72.50 191 THR A CA 1
ATOM 1377 C C . THR A 1 191 ? 46.340 -2.652 -36.094 1.00 72.50 191 THR A C 1
ATOM 1379 O O . THR A 1 191 ? 46.569 -1.444 -36.041 1.00 72.50 191 THR A O 1
ATOM 1382 N N . ILE A 1 192 ? 47.247 -3.589 -35.844 1.00 75.75 192 ILE A N 1
ATOM 1383 C CA . ILE A 1 192 ? 48.637 -3.312 -35.492 1.00 75.75 192 ILE A CA 1
ATOM 1384 C C . ILE A 1 192 ? 49.584 -3.875 -36.554 1.00 75.75 192 ILE A C 1
ATOM 1386 O O . ILE A 1 192 ? 49.265 -4.849 -37.245 1.00 75.75 192 ILE A O 1
ATOM 1390 N N . ASP A 1 193 ? 50.751 -3.261 -36.677 1.00 73.31 193 ASP A N 1
ATOM 1391 C CA . ASP A 1 193 ? 51.846 -3.765 -37.491 1.00 73.31 193 ASP A CA 1
ATOM 1392 C C . ASP A 1 193 ? 52.386 -5.062 -36.882 1.00 73.31 193 ASP A C 1
ATOM 1394 O O . ASP A 1 193 ? 52.627 -5.161 -35.675 1.00 73.31 193 ASP A O 1
ATOM 1398 N N . GLY A 1 194 ? 52.518 -6.092 -37.714 1.00 64.06 194 GLY A N 1
ATOM 1399 C CA . GLY A 1 194 ? 52.910 -7.423 -37.272 1.00 64.06 194 GLY A CA 1
ATOM 1400 C C . GLY A 1 194 ? 54.388 -7.558 -36.911 1.00 64.06 194 GLY A C 1
ATOM 1401 O O . GLY A 1 194 ? 54.738 -8.503 -36.204 1.00 64.06 194 GLY A O 1
ATOM 1402 N N . GLU A 1 195 ? 55.237 -6.635 -37.359 1.00 69.81 195 GLU A N 1
ATOM 1403 C CA . GLU A 1 195 ? 56.675 -6.621 -37.094 1.00 69.81 195 GLU A CA 1
ATOM 1404 C C . GLU A 1 195 ? 57.039 -5.677 -35.940 1.00 69.81 195 GLU A C 1
ATOM 1406 O O . GLU A 1 195 ? 57.878 -6.029 -35.107 1.00 69.81 195 GLU A O 1
ATOM 1411 N N . THR A 1 196 ? 56.410 -4.500 -35.859 1.00 75.25 196 THR A N 1
ATOM 1412 C CA . THR A 1 196 ? 56.745 -3.464 -34.862 1.00 75.25 196 THR A CA 1
ATOM 1413 C C . THR A 1 196 ? 55.796 -3.432 -33.664 1.00 75.25 196 THR A C 1
ATOM 1415 O O . THR A 1 196 ? 56.182 -2.968 -32.590 1.00 75.25 196 THR A O 1
ATOM 1418 N N . GLY A 1 197 ? 54.569 -3.940 -33.819 1.00 67.12 197 GLY A N 1
ATOM 1419 C CA . GLY A 1 197 ? 53.511 -3.842 -32.813 1.00 67.12 197 GLY A CA 1
ATOM 1420 C C . GLY A 1 197 ? 52.858 -2.458 -32.719 1.00 67.12 197 GLY A C 1
ATOM 1421 O O . GLY A 1 197 ? 52.083 -2.224 -31.791 1.00 67.12 197 GLY A O 1
ATOM 1422 N N . GLU A 1 198 ? 53.156 -1.538 -33.641 1.00 71.62 198 GLU A N 1
ATOM 1423 C CA . GLU A 1 198 ? 52.561 -0.197 -33.663 1.00 71.62 198 GLU A CA 1
ATOM 1424 C C . GLU A 1 198 ? 51.111 -0.209 -34.172 1.00 71.62 198 GLU A C 1
ATOM 1426 O O . GLU A 1 198 ? 50.738 -1.010 -35.023 1.00 71.62 198 GLU A O 1
ATOM 1431 N N . GLU A 1 199 ? 50.268 0.693 -33.661 1.00 71.56 199 GLU A N 1
ATOM 1432 C CA . GLU A 1 199 ? 48.869 0.831 -34.088 1.00 71.56 199 GLU A CA 1
ATOM 1433 C C . GLU A 1 199 ? 48.771 1.486 -35.479 1.00 71.56 199 GLU A C 1
ATOM 1435 O O . GLU A 1 199 ? 49.111 2.654 -35.655 1.00 71.56 199 GLU A O 1
ATOM 1440 N N . ILE A 1 200 ? 48.258 0.737 -36.459 1.00 72.38 200 ILE A N 1
ATOM 1441 C CA . ILE A 1 200 ? 48.040 1.176 -37.848 1.00 72.38 200 ILE A CA 1
ATOM 1442 C C . ILE A 1 200 ? 46.655 1.806 -38.010 1.00 72.38 200 ILE A C 1
ATOM 1444 O O . ILE A 1 200 ? 46.477 2.816 -38.698 1.00 72.38 200 ILE A O 1
ATOM 1448 N N . SER A 1 201 ? 45.633 1.186 -37.419 1.00 71.75 201 SER A N 1
ATOM 1449 C CA . SER A 1 201 ? 44.269 1.699 -37.501 1.00 71.75 201 SER A CA 1
ATOM 1450 C C . SER A 1 201 ? 43.434 1.316 -36.294 1.00 71.75 201 SER A C 1
ATOM 1452 O O . SER A 1 201 ? 43.654 0.284 -35.662 1.00 71.75 201 SER A O 1
ATOM 1454 N N . ARG A 1 202 ? 42.430 2.142 -36.011 1.00 72.44 202 ARG A N 1
ATOM 1455 C CA . ARG A 1 202 ? 41.438 1.895 -34.971 1.00 72.44 202 ARG A CA 1
ATOM 1456 C C . ARG A 1 202 ? 40.061 2.211 -35.507 1.00 72.44 202 ARG A C 1
ATOM 1458 O O . ARG A 1 202 ? 39.823 3.287 -36.056 1.00 72.44 202 ARG A O 1
ATOM 1465 N N . THR A 1 203 ? 39.158 1.262 -35.323 1.00 69.62 203 THR A N 1
ATOM 1466 C CA . THR A 1 203 ? 37.735 1.419 -35.594 1.00 69.62 203 THR A CA 1
ATOM 1467 C C . THR A 1 203 ? 36.975 1.187 -34.305 1.00 69.62 203 THR A C 1
ATOM 1469 O O . THR A 1 203 ? 37.068 0.118 -33.706 1.00 69.62 203 THR A O 1
ATOM 1472 N N . VAL A 1 204 ? 36.225 2.199 -33.882 1.00 69.94 204 VAL A N 1
ATOM 1473 C CA . VAL A 1 204 ? 35.298 2.092 -32.754 1.00 69.94 204 VAL A CA 1
ATOM 1474 C C . VAL A 1 204 ? 33.888 2.043 -33.322 1.00 69.94 204 VAL A C 1
ATOM 1476 O O . VAL A 1 204 ? 33.468 2.974 -34.009 1.00 69.94 204 VAL A O 1
ATOM 1479 N N . THR A 1 205 ? 33.182 0.949 -33.047 1.00 62.88 205 THR A N 1
ATOM 1480 C CA . THR A 1 205 ? 31.768 0.774 -33.383 1.00 62.88 205 THR A CA 1
ATOM 1481 C C . THR A 1 205 ? 30.964 0.802 -32.096 1.00 62.88 205 THR A C 1
ATOM 1483 O O . THR A 1 205 ? 31.173 -0.036 -31.220 1.00 62.88 205 THR A O 1
ATOM 1486 N N . THR A 1 206 ? 30.037 1.745 -31.988 1.00 62.16 206 THR A N 1
ATOM 1487 C CA . THR A 1 206 ? 29.060 1.788 -30.897 1.00 62.16 206 THR A CA 1
ATOM 1488 C C . THR A 1 206 ? 27.709 1.361 -31.452 1.00 62.16 206 THR A C 1
ATOM 1490 O O . THR A 1 206 ? 27.233 1.953 -32.420 1.00 62.16 206 THR A O 1
ATOM 1493 N N . SER A 1 207 ? 27.113 0.330 -30.860 1.00 61.44 207 SER A N 1
ATOM 1494 C CA . SER A 1 207 ? 25.729 -0.073 -31.124 1.00 61.44 207 SER A CA 1
ATOM 1495 C C . SER A 1 207 ? 24.789 0.629 -30.148 1.00 61.44 207 SER A C 1
ATOM 1497 O O . SER A 1 207 ? 25.131 0.823 -28.979 1.00 61.44 207 SER A O 1
ATOM 1499 N N . GLU A 1 208 ? 23.628 1.040 -30.652 1.00 61.16 208 GLU A N 1
ATOM 1500 C CA . GLU A 1 208 ? 22.581 1.674 -29.852 1.00 61.16 208 GLU A CA 1
ATOM 1501 C C . GLU A 1 208 ? 21.894 0.634 -28.966 1.00 61.16 208 GLU A C 1
ATOM 1503 O O . GLU A 1 208 ? 21.706 -0.514 -29.369 1.00 61.16 208 GLU A O 1
ATOM 1508 N N . GLY A 1 209 ? 21.543 1.052 -27.752 1.00 55.53 209 GLY A N 1
ATOM 1509 C CA . GLY A 1 209 ? 20.600 0.336 -26.908 1.00 55.53 209 GLY A CA 1
ATOM 1510 C C . GLY A 1 209 ? 19.261 1.060 -26.950 1.00 55.53 209 GLY A C 1
ATOM 1511 O O . GLY A 1 209 ? 19.205 2.283 -26.779 1.00 55.53 209 GLY A O 1
ATOM 1512 N N . GLU A 1 210 ? 18.183 0.318 -27.185 1.00 56.22 210 GLU A N 1
ATOM 1513 C CA . GLU A 1 210 ? 16.835 0.820 -26.956 1.00 56.22 210 GLU A CA 1
ATOM 1514 C C . GLU A 1 210 ? 16.441 0.502 -25.513 1.00 56.22 210 GLU A C 1
ATOM 1516 O O . GLU A 1 210 ? 16.601 -0.613 -25.016 1.00 56.22 210 GLU A O 1
ATOM 1521 N N . SER A 1 211 ? 15.949 1.512 -24.803 1.00 59.75 211 SER A N 1
ATOM 1522 C CA . SER A 1 211 ? 15.302 1.312 -23.512 1.00 59.75 211 SER A CA 1
ATOM 1523 C C . SER A 1 211 ? 13.856 1.764 -23.637 1.00 59.75 211 SER A C 1
ATOM 1525 O O . SER A 1 211 ? 13.575 2.932 -23.932 1.00 59.75 211 SER A O 1
ATOM 1527 N N . GLU A 1 212 ? 12.929 0.830 -23.434 1.00 65.38 212 GLU A N 1
ATOM 1528 C CA . GLU A 1 212 ? 11.509 1.147 -23.343 1.00 65.38 212 GLU A CA 1
ATOM 1529 C C . GLU A 1 212 ? 11.177 1.441 -21.880 1.00 65.38 212 GLU A C 1
ATOM 1531 O O . GLU A 1 212 ? 11.357 0.605 -20.989 1.00 65.38 212 GLU A O 1
ATOM 1536 N N . VAL A 1 213 ? 10.691 2.655 -21.628 1.00 72.12 213 VAL A N 1
ATOM 1537 C CA . VAL A 1 213 ? 10.157 3.041 -20.324 1.00 72.12 213 VAL A CA 1
ATOM 1538 C C . VAL A 1 213 ? 8.641 3.008 -20.417 1.00 72.12 213 VAL A C 1
ATOM 1540 O O . VAL A 1 213 ? 8.055 3.680 -21.267 1.00 72.12 213 VAL A O 1
ATOM 1543 N N . ARG A 1 214 ? 7.991 2.248 -19.534 1.00 77.06 214 ARG A N 1
ATOM 1544 C CA . ARG A 1 214 ? 6.526 2.211 -19.428 1.00 77.06 214 ARG A CA 1
ATOM 1545 C C . ARG A 1 214 ? 6.082 2.842 -18.123 1.00 77.06 214 ARG A C 1
ATOM 1547 O O . ARG A 1 214 ? 6.585 2.481 -17.062 1.00 77.06 214 ARG A O 1
ATOM 1554 N N . VAL A 1 215 ? 5.133 3.769 -18.216 1.00 81.44 215 VAL A N 1
ATOM 1555 C CA . VAL A 1 215 ? 4.505 4.421 -17.062 1.00 81.44 215 VAL A CA 1
ATOM 1556 C C . VAL A 1 215 ? 3.061 3.952 -16.955 1.00 81.44 215 VAL A C 1
ATOM 1558 O O . VAL A 1 215 ? 2.283 4.088 -17.898 1.00 81.44 215 VAL A O 1
ATOM 1561 N N . PHE A 1 216 ? 2.709 3.411 -15.797 1.00 86.31 216 PHE A N 1
ATOM 1562 C CA . PHE A 1 216 ? 1.381 2.923 -15.460 1.00 86.31 216 PHE A CA 1
ATOM 1563 C C . PHE A 1 216 ? 0.746 3.879 -14.455 1.00 86.31 216 PHE A C 1
ATOM 1565 O O . PHE A 1 216 ? 1.288 4.084 -13.368 1.00 86.31 216 PHE A O 1
ATOM 1572 N N . GLU A 1 217 ? -0.392 4.466 -14.815 1.00 86.81 217 GLU A N 1
ATOM 1573 C CA . GLU A 1 217 ? -1.133 5.376 -13.943 1.00 86.81 217 GLU A CA 1
ATOM 1574 C C . GLU A 1 217 ? -2.129 4.602 -13.076 1.00 86.81 217 GLU A C 1
ATOM 1576 O O . GLU A 1 217 ? -3.019 3.905 -13.573 1.00 86.81 217 GLU A O 1
ATOM 1581 N N . LEU A 1 218 ? -1.988 4.746 -11.762 1.00 87.94 218 LEU A N 1
ATOM 1582 C CA . LEU A 1 218 ? -2.916 4.222 -10.771 1.00 87.94 218 LEU A CA 1
ATOM 1583 C C . LEU A 1 218 ? -3.940 5.298 -10.426 1.00 87.94 218 LEU A C 1
ATOM 1585 O O . LEU A 1 218 ? -3.601 6.451 -10.158 1.00 87.94 218 LEU A O 1
ATOM 1589 N N . THR A 1 219 ? -5.201 4.899 -10.396 1.00 87.50 219 THR A N 1
ATOM 1590 C CA . THR A 1 219 ? -6.359 5.733 -10.088 1.00 87.50 219 THR A CA 1
ATOM 1591 C C . THR A 1 219 ? -7.285 4.987 -9.139 1.00 87.50 219 THR A C 1
ATOM 1593 O O . THR A 1 219 ? -7.237 3.760 -9.031 1.00 87.50 219 THR A O 1
ATOM 1596 N N . GLU A 1 220 ? -8.200 5.721 -8.516 1.00 86.12 220 GLU A N 1
ATOM 1597 C CA . GLU A 1 220 ? -9.266 5.148 -7.686 1.00 86.12 220 GLU A CA 1
ATOM 1598 C C . GLU A 1 220 ? -10.203 4.203 -8.458 1.00 86.12 220 GLU A C 1
ATOM 1600 O O . GLU A 1 220 ? -10.908 3.394 -7.861 1.00 86.12 220 GLU A O 1
ATOM 1605 N N . ALA A 1 221 ? -10.225 4.302 -9.791 1.00 86.38 221 ALA A N 1
ATOM 1606 C CA . ALA A 1 221 ? -11.051 3.458 -10.646 1.00 86.38 221 ALA A CA 1
ATOM 1607 C C . ALA A 1 221 ? -10.360 2.146 -11.045 1.00 86.38 221 ALA A C 1
ATOM 1609 O O . ALA A 1 221 ? -11.048 1.188 -11.389 1.00 86.38 221 ALA A O 1
ATOM 1610 N N . ASN A 1 222 ? -9.022 2.105 -11.041 1.00 87.00 222 ASN A N 1
ATOM 1611 C CA . ASN A 1 222 ? -8.260 0.966 -11.558 1.00 87.00 222 ASN A CA 1
ATOM 1612 C C . ASN A 1 222 ? -7.412 0.234 -10.516 1.00 87.00 222 ASN A C 1
ATOM 1614 O O . ASN A 1 222 ? -6.914 -0.855 -10.801 1.00 87.00 222 ASN A O 1
ATOM 1618 N N . SER A 1 223 ? -7.306 0.781 -9.306 1.00 91.19 223 SER A N 1
ATOM 1619 C CA . SER A 1 223 ? -6.557 0.189 -8.205 1.00 91.19 223 SER A CA 1
ATOM 1620 C C . SER A 1 223 ? -7.369 0.180 -6.911 1.00 91.19 223 SER A C 1
ATOM 1622 O O . SER A 1 223 ? -8.264 0.997 -6.709 1.00 91.19 223 SER A O 1
ATOM 1624 N N . GLN A 1 224 ? -7.060 -0.768 -6.033 1.00 94.62 224 GLN A N 1
ATOM 1625 C CA . GLN A 1 224 ? -7.597 -0.853 -4.682 1.00 94.62 224 GLN A CA 1
ATOM 1626 C C . GLN A 1 224 ? -6.455 -1.100 -3.708 1.00 94.62 224 GLN A C 1
ATOM 1628 O O . GLN A 1 224 ? -5.547 -1.885 -3.970 1.00 94.62 224 GLN A O 1
ATOM 1633 N N . TYR A 1 225 ? -6.510 -0.412 -2.577 1.00 95.69 225 TYR A N 1
ATOM 1634 C CA . TYR A 1 225 ? -5.499 -0.492 -1.542 1.00 95.69 225 TYR A CA 1
ATOM 1635 C C . TYR A 1 225 ? -6.092 -1.328 -0.422 1.00 95.69 225 TYR A C 1
ATOM 1637 O O . TYR A 1 225 ? -7.161 -1.002 0.093 1.00 95.69 225 TYR A O 1
ATOM 1645 N N . ARG A 1 226 ? -5.417 -2.405 -0.044 1.00 96.62 226 ARG A N 1
ATOM 1646 C CA . ARG A 1 226 ? -5.845 -3.295 1.028 1.00 96.62 226 ARG A CA 1
ATOM 1647 C C . ARG A 1 226 ? -4.823 -3.277 2.145 1.00 96.62 226 ARG A C 1
ATOM 1649 O O . ARG A 1 226 ? -3.678 -3.656 1.939 1.00 96.62 226 ARG A O 1
ATOM 1656 N N . MET A 1 227 ? -5.240 -2.817 3.313 1.00 97.81 227 MET A N 1
ATOM 1657 C CA . MET A 1 227 ? -4.430 -2.813 4.519 1.00 97.81 227 MET A CA 1
ATOM 1658 C C . MET A 1 227 ? -4.725 -4.069 5.331 1.00 97.81 227 MET A C 1
ATOM 1660 O O . MET A 1 227 ? -5.862 -4.265 5.756 1.00 97.81 227 MET A O 1
ATOM 1664 N N . GLU A 1 228 ? -3.692 -4.861 5.590 1.00 98.12 228 GLU A N 1
ATOM 1665 C CA . GLU A 1 228 ? -3.746 -6.043 6.444 1.00 98.12 228 GLU A CA 1
ATOM 1666 C C . GLU A 1 228 ? -2.690 -5.952 7.542 1.00 98.12 228 GLU A C 1
ATOM 1668 O O . GLU A 1 228 ? -1.625 -5.361 7.355 1.00 98.12 228 GLU A O 1
ATOM 1673 N N . GLY A 1 229 ? -2.953 -6.536 8.705 1.00 98.06 229 GLY A N 1
ATOM 1674 C CA . GLY A 1 229 ? -1.946 -6.602 9.757 1.00 98.06 229 GLY A CA 1
ATOM 1675 C C . GLY A 1 229 ? -2.502 -6.978 11.113 1.00 98.06 229 GLY A C 1
ATOM 1676 O O . GLY A 1 229 ? -3.606 -7.508 11.237 1.00 98.06 229 GLY A O 1
ATOM 1677 N N . THR A 1 230 ? -1.715 -6.680 12.139 1.00 98.12 230 THR A N 1
ATOM 1678 C CA . THR A 1 230 ? -2.026 -7.025 13.521 1.00 98.12 230 THR A CA 1
ATOM 1679 C C . THR A 1 230 ? -2.119 -5.771 14.371 1.00 98.12 230 THR A C 1
ATOM 1681 O O . THR A 1 230 ? -1.182 -4.979 14.437 1.00 98.12 230 THR A O 1
ATOM 1684 N N . TRP A 1 231 ? -3.252 -5.627 15.047 1.00 97.81 231 TRP A N 1
ATOM 1685 C CA . TRP A 1 231 ? -3.527 -4.616 16.056 1.00 97.81 231 TRP A CA 1
ATOM 1686 C C . TRP A 1 231 ? -3.306 -5.203 17.446 1.00 97.81 231 TRP A C 1
ATOM 1688 O O . TRP A 1 231 ? -3.884 -6.237 17.784 1.00 97.81 231 TRP A O 1
ATOM 1698 N N . VAL A 1 232 ? -2.492 -4.547 18.265 1.00 97.50 232 VAL A N 1
ATOM 1699 C CA . VAL A 1 232 ? -2.185 -4.984 19.628 1.00 97.50 232 VAL A CA 1
ATOM 1700 C C . VAL A 1 232 ? -2.501 -3.858 20.593 1.00 97.50 232 VAL A C 1
ATOM 1702 O O . VAL A 1 232 ? -1.901 -2.791 20.505 1.00 97.50 232 VAL A O 1
ATOM 1705 N N . GLU A 1 233 ? -3.407 -4.106 21.534 1.00 95.75 233 GLU A N 1
ATOM 1706 C CA . GLU A 1 233 ? -3.667 -3.195 22.647 1.00 95.75 233 GLU A CA 1
ATOM 1707 C C . GLU A 1 233 ? -2.830 -3.545 23.880 1.00 95.75 233 GLU A C 1
ATOM 1709 O O . GLU A 1 233 ? -2.501 -4.707 24.151 1.00 95.75 233 GLU A O 1
ATOM 1714 N N . GLU A 1 234 ? -2.602 -2.535 24.713 1.00 90.00 234 GLU A N 1
ATOM 1715 C CA . GLU A 1 234 ? -2.155 -2.695 26.087 1.00 90.00 234 GLU A CA 1
ATOM 1716 C C . GLU A 1 234 ? -3.052 -3.712 26.830 1.00 90.00 234 GLU A C 1
ATOM 1718 O O . GLU A 1 234 ? -4.284 -3.733 26.693 1.00 90.00 234 GLU A O 1
ATOM 1723 N N . ALA A 1 235 ? -2.416 -4.589 27.612 1.00 85.56 235 ALA A N 1
ATOM 1724 C CA . ALA A 1 235 ? -2.980 -5.812 28.203 1.00 85.56 235 ALA A CA 1
ATOM 1725 C C . ALA A 1 235 ? -3.122 -7.031 27.265 1.00 85.56 235 ALA A C 1
ATOM 1727 O O . ALA A 1 235 ? -3.664 -8.054 27.685 1.00 85.56 235 ALA A O 1
ATOM 1728 N N . GLY A 1 236 ? -2.572 -6.975 26.046 1.00 88.19 236 GLY A N 1
ATOM 1729 C CA . GLY A 1 236 ? -2.327 -8.160 25.215 1.00 88.19 236 GLY A CA 1
ATOM 1730 C C . GLY A 1 236 ? -3.516 -8.629 24.379 1.00 88.19 236 GLY A C 1
ATOM 1731 O O . GLY A 1 236 ? -3.529 -9.776 23.932 1.00 88.19 236 GLY A O 1
ATOM 1732 N N . LEU A 1 237 ? -4.514 -7.767 24.160 1.00 94.50 237 LEU A N 1
ATOM 1733 C CA . LEU A 1 237 ? -5.553 -8.034 23.168 1.00 94.50 237 LEU A CA 1
ATOM 1734 C C . LEU A 1 237 ? -4.933 -7.891 21.778 1.00 94.50 237 LEU A C 1
ATOM 1736 O O . LEU A 1 237 ? -4.392 -6.839 21.446 1.00 94.50 237 LEU A O 1
ATOM 1740 N N . VAL A 1 238 ? -5.017 -8.959 20.987 1.00 96.81 238 VAL A N 1
ATOM 1741 C CA . VAL A 1 238 ? -4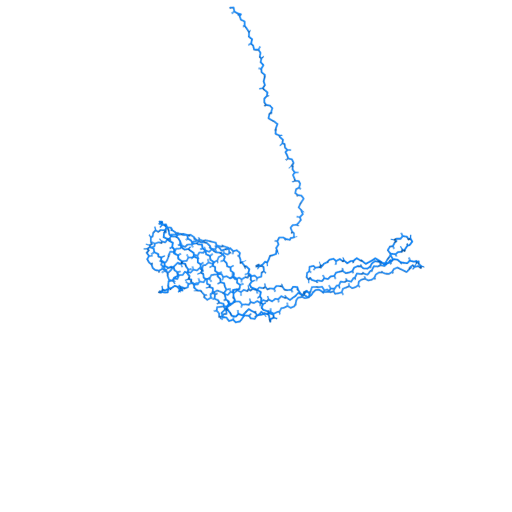.501 -9.022 19.618 1.00 96.81 238 VAL A CA 1
ATOM 1742 C C . VAL A 1 238 ? -5.673 -9.197 18.661 1.00 96.81 238 VAL A C 1
ATOM 1744 O O . VAL A 1 238 ? -6.539 -10.048 18.882 1.00 96.81 238 VAL A O 1
ATOM 1747 N N . ALA A 1 239 ? -5.710 -8.388 17.612 1.00 97.38 239 ALA A N 1
ATOM 1748 C CA . ALA A 1 239 ? -6.764 -8.388 16.615 1.00 97.38 239 ALA A CA 1
ATOM 1749 C C . ALA A 1 239 ? -6.193 -8.306 15.202 1.00 97.38 239 ALA A C 1
ATOM 1751 O O . ALA A 1 239 ? -5.144 -7.704 14.967 1.00 97.38 239 ALA A O 1
ATOM 1752 N N . ASP A 1 240 ? -6.924 -8.889 14.264 1.00 97.94 240 ASP A N 1
ATOM 1753 C CA . ASP A 1 240 ? -6.620 -8.791 12.844 1.00 97.94 240 ASP A CA 1
ATOM 1754 C C . ASP A 1 240 ? -7.163 -7.474 12.301 1.00 97.94 240 ASP A C 1
ATOM 1756 O O . ASP A 1 240 ? -8.212 -6.984 12.738 1.00 97.94 240 ASP A O 1
ATOM 1760 N N . VAL A 1 241 ? -6.461 -6.927 11.319 1.00 98.38 241 VAL A N 1
ATOM 1761 C CA . VAL A 1 241 ? -6.891 -5.755 10.563 1.00 98.38 241 VAL A CA 1
ATOM 1762 C C . VAL A 1 241 ? -7.074 -6.151 9.109 1.00 98.38 241 VAL A C 1
ATOM 1764 O O . VAL A 1 241 ? -6.182 -6.767 8.535 1.00 98.38 241 VAL A O 1
ATOM 1767 N N . ASP A 1 242 ? -8.214 -5.785 8.528 1.00 98.38 242 ASP A N 1
ATOM 1768 C CA . ASP A 1 242 ? -8.460 -5.863 7.085 1.00 98.38 242 ASP A CA 1
ATOM 1769 C C . ASP A 1 242 ? -9.355 -4.692 6.669 1.00 98.38 242 ASP A C 1
ATOM 1771 O O . ASP A 1 242 ? -10.507 -4.569 7.110 1.00 98.38 242 ASP A O 1
ATOM 1775 N N . ALA A 1 243 ? -8.810 -3.797 5.849 1.00 98.19 243 ALA A N 1
ATOM 1776 C CA . ALA A 1 243 ? -9.512 -2.610 5.388 1.00 98.19 243 ALA A CA 1
ATOM 1777 C C . ALA A 1 243 ? -9.154 -2.254 3.941 1.00 98.19 243 ALA A C 1
ATOM 1779 O O . ALA A 1 243 ? -8.008 -2.382 3.517 1.00 98.19 243 ALA A O 1
ATOM 1780 N N . LEU A 1 244 ? -10.139 -1.754 3.196 1.00 97.25 244 LEU A N 1
ATOM 1781 C CA . LEU A 1 244 ? -10.031 -1.405 1.783 1.00 97.25 244 LEU A CA 1
ATOM 1782 C C . LEU A 1 244 ? -10.145 0.103 1.581 1.00 97.25 244 LEU A C 1
ATOM 1784 O O . LEU A 1 244 ? -11.001 0.760 2.172 1.00 97.25 244 LEU A O 1
ATOM 1788 N N . SER A 1 245 ? -9.328 0.645 0.691 1.00 96.75 245 SER A N 1
ATOM 1789 C CA . SER A 1 245 ? -9.421 2.016 0.207 1.00 96.75 245 SER A CA 1
ATOM 1790 C C . SER A 1 245 ? -9.429 2.029 -1.317 1.00 96.75 245 SER A C 1
ATOM 1792 O O . SER A 1 245 ? -8.806 1.181 -1.956 1.00 96.75 245 SER A O 1
ATOM 1794 N N . ALA A 1 246 ? -10.102 3.017 -1.907 1.00 88.19 246 ALA A N 1
ATOM 1795 C CA . ALA A 1 246 ? -9.947 3.313 -3.331 1.00 88.19 246 ALA A CA 1
ATOM 1796 C C . ALA A 1 246 ? -8.523 3.818 -3.656 1.00 88.19 246 ALA A C 1
ATOM 1798 O O . ALA A 1 246 ? -8.122 3.834 -4.812 1.00 88.19 246 ALA A O 1
ATOM 1799 N N . GLY A 1 247 ? -7.735 4.182 -2.635 1.00 79.75 247 GLY A N 1
ATOM 1800 C CA . GLY A 1 247 ? -6.399 4.741 -2.807 1.00 79.75 247 GLY A CA 1
ATOM 1801 C C . GLY A 1 247 ? -6.427 6.231 -3.126 1.00 79.75 247 GLY A C 1
ATOM 1802 O O . GLY A 1 247 ? -7.481 6.858 -3.122 1.00 79.75 247 GLY A O 1
ATOM 1803 N N . SER A 1 248 ? -5.250 6.804 -3.383 1.00 77.00 248 SER A N 1
ATOM 1804 C CA . SER A 1 248 ? -5.105 8.205 -3.822 1.00 77.00 248 SER A CA 1
ATOM 1805 C C . SER A 1 248 ? -4.455 8.338 -5.205 1.00 77.00 248 SER A C 1
ATOM 1807 O O . SER A 1 248 ? -4.128 9.441 -5.645 1.00 77.00 248 SER A O 1
ATOM 1809 N N . GLY A 1 249 ? -4.293 7.208 -5.902 1.00 76.81 249 GLY A N 1
ATOM 1810 C CA . GLY A 1 249 ? -3.592 7.111 -7.175 1.00 76.81 249 GLY A CA 1
ATOM 1811 C C . GLY A 1 249 ? -2.067 7.162 -7.045 1.00 76.81 249 GLY A C 1
ATOM 1812 O O . GLY A 1 249 ? -1.492 7.178 -5.951 1.00 76.81 249 GLY A O 1
ATOM 1813 N N . GLY A 1 250 ? -1.393 7.148 -8.192 1.00 82.62 250 GLY A N 1
ATOM 1814 C CA . GLY A 1 250 ? 0.065 7.148 -8.270 1.00 82.62 250 GLY A CA 1
ATOM 1815 C C . GLY A 1 250 ? 0.574 6.672 -9.621 1.00 82.62 250 GLY A C 1
ATOM 1816 O O . GLY A 1 250 ? -0.198 6.490 -10.558 1.00 82.62 250 GLY A O 1
ATOM 1817 N N . THR A 1 251 ? 1.877 6.452 -9.722 1.00 82.62 251 THR A N 1
ATOM 1818 C CA . THR A 1 251 ? 2.491 5.887 -10.923 1.00 82.62 251 THR A CA 1
ATOM 1819 C C . THR A 1 251 ? 3.432 4.749 -10.579 1.00 82.62 251 THR A C 1
ATOM 1821 O O . THR A 1 251 ? 4.153 4.805 -9.581 1.00 82.62 251 THR A O 1
ATOM 1824 N N . VAL A 1 252 ? 3.467 3.748 -11.448 1.00 83.06 252 VAL A N 1
ATOM 1825 C CA . VAL A 1 252 ? 4.489 2.704 -11.466 1.00 83.06 252 VAL A CA 1
ATOM 1826 C C . VAL A 1 252 ? 5.244 2.831 -12.780 1.00 83.06 252 VAL A C 1
ATOM 1828 O O . VAL A 1 252 ? 4.630 2.846 -13.841 1.00 83.06 252 VAL A O 1
ATOM 1831 N N . THR A 1 253 ? 6.566 2.927 -12.720 1.00 78.94 253 THR A N 1
ATOM 1832 C CA . THR A 1 253 ? 7.428 2.987 -13.901 1.00 78.94 253 THR A CA 1
ATOM 1833 C C . THR A 1 253 ? 8.276 1.730 -13.978 1.00 78.94 253 THR A C 1
ATOM 1835 O O . THR A 1 253 ? 8.964 1.397 -13.016 1.00 78.94 253 THR A O 1
ATOM 1838 N N . THR A 1 254 ? 8.263 1.062 -15.128 1.00 76.12 254 THR A N 1
ATOM 1839 C CA . THR A 1 254 ? 9.146 -0.073 -15.421 1.00 76.12 254 THR A CA 1
ATOM 1840 C C . THR A 1 254 ? 10.116 0.313 -16.533 1.00 76.12 254 THR A C 1
ATOM 1842 O O . THR A 1 254 ? 9.697 0.880 -17.545 1.00 76.12 254 THR A O 1
ATOM 1845 N N . GLY A 1 255 ? 11.402 0.006 -16.357 1.00 66.19 255 GLY A N 1
ATOM 1846 C CA . GLY A 1 255 ? 12.414 0.118 -17.406 1.00 66.19 255 GLY A CA 1
ATOM 1847 C C . GLY A 1 255 ? 12.802 -1.270 -17.898 1.00 66.19 255 GLY A C 1
ATOM 1848 O O . GLY A 1 255 ? 13.259 -2.084 -17.101 1.00 66.19 255 GLY A O 1
ATOM 1849 N N . GLY A 1 256 ? 12.606 -1.534 -19.188 1.00 52.06 256 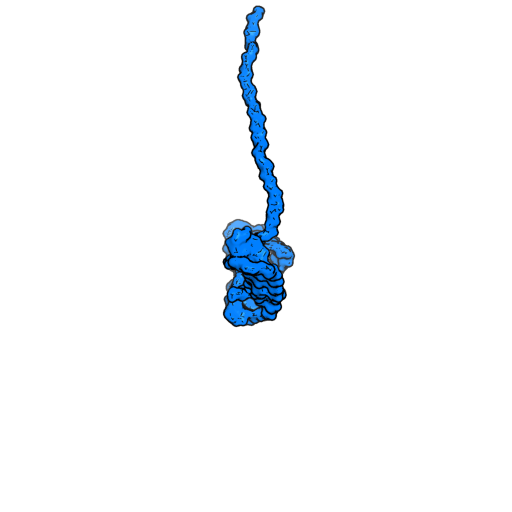GLY A N 1
ATOM 1850 C CA . GLY A 1 256 ? 13.147 -2.713 -19.855 1.00 52.06 256 GLY A CA 1
ATOM 1851 C C . GLY A 1 256 ? 14.303 -2.290 -20.751 1.00 52.06 256 GLY A C 1
ATOM 1852 O O . GLY A 1 256 ? 14.091 -1.557 -21.718 1.00 52.06 256 GLY A O 1
ATOM 1853 N N . SER A 1 257 ? 15.523 -2.737 -20.446 1.00 40.31 257 SER A N 1
ATOM 1854 C CA . SER A 1 257 ? 16.533 -2.876 -21.495 1.00 40.31 257 SER A CA 1
ATOM 1855 C C . SER A 1 257 ? 16.046 -3.995 -22.407 1.00 40.31 257 SER A C 1
ATOM 1857 O O . SER A 1 257 ? 15.816 -5.101 -21.916 1.00 40.31 257 SER A O 1
ATOM 1859 N N . SER A 1 258 ? 15.843 -3.728 -23.695 1.00 38.50 258 SER A N 1
ATOM 1860 C CA . SER A 1 258 ? 15.665 -4.823 -24.647 1.00 38.50 258 SER A CA 1
ATOM 1861 C C . SER A 1 258 ? 16.963 -5.637 -24.661 1.00 38.50 258 SER A C 1
ATOM 1863 O O . SER A 1 258 ? 18.000 -5.096 -25.050 1.00 38.50 258 SER A O 1
ATOM 1865 N N . GLU A 1 259 ? 16.923 -6.875 -24.160 1.00 34.50 259 GLU A N 1
ATOM 1866 C CA . GLU A 1 259 ? 17.996 -7.865 -24.359 1.00 34.50 259 GLU A CA 1
ATOM 1867 C C . GLU A 1 259 ? 18.136 -8.257 -25.835 1.00 34.50 259 GLU A C 1
ATOM 1869 O O . GLU A 1 259 ? 17.096 -8.353 -26.533 1.00 34.50 259 GLU A O 1
#